Protein AF-A0A7X5DVC9-F1 (afdb_monomer)

Secondary structure (DSSP, 8-state):
--EEE-TTT--EEETT-SB-TTT--BSS---PEEPTTT--EE-TT-SB-TTT--B----------------------HHHHHHHHHHHHHHHHHHHHHHHHHHHHHHHHHHHHHHHHHHHHHHHHHHHHHHHHHHHHHHHHHHHHHHHHHHHHHHHHTT---TTTHHHH-TTSS--SSHHHHHHHHHT-HHHH-

Solvent-accessible surface area (backbone atoms only — not comparable to full-atom values): 11720 Å² total; per-residue (Å²): 136,63,73,37,65,40,92,86,78,66,49,82,38,58,72,81,49,48,48,42,90,86,77,64,49,70,72,50,78,80,86,71,48,56,41,93,88,78,61,49,82,46,68,92,88,58,60,48,40,93,88,80,66,50,72,45,85,76,82,71,89,69,95,69,82,85,80,84,73,82,71,77,70,80,74,75,50,78,66,57,61,52,53,54,52,52,53,54,51,52,53,53,52,51,52,51,54,51,52,50,52,53,52,52,49,51,51,53,52,52,52,49,54,51,53,51,53,48,50,52,55,53,50,50,53,52,52,53,51,51,52,53,49,52,52,52,51,52,50,52,50,50,52,53,50,52,53,48,52,53,47,35,43,49,27,29,71,68,71,52,89,42,92,87,39,33,73,33,23,23,74,82,80,50,72,47,95,46,42,67,58,20,50,50,45,43,65,67,31,67,89,67,69,105

pLDDT: mean 81.75, std 18.76, range [34.78, 98.62]

Mean predicted aligned error: 19.23 Å

Structure (mmCIF, N/CA/C/O backbone):
data_AF-A0A7X5DVC9-F1
#
_entry.id   AF-A0A7X5DVC9-F1
#
loop_
_atom_site.group_PDB
_atom_site.id
_atom_site.type_symbol
_atom_site.label_atom_id
_atom_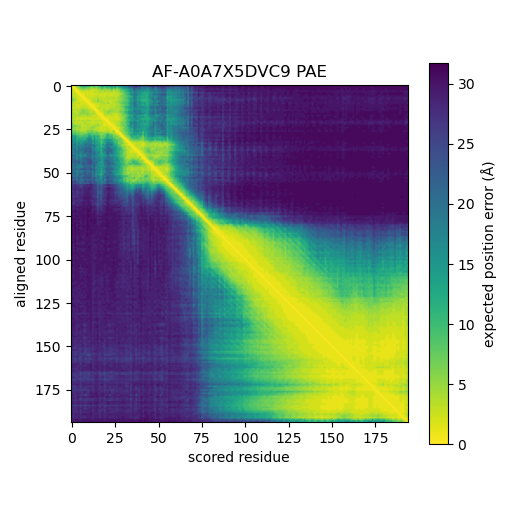site.label_alt_id
_atom_site.label_comp_id
_atom_site.label_asym_id
_atom_site.label_entity_id
_atom_site.label_seq_id
_atom_site.pdbx_PDB_ins_code
_atom_site.Cartn_x
_atom_site.Cartn_y
_atom_site.Cartn_z
_atom_site.occupancy
_atom_site.B_iso_or_equiv
_atom_site.auth_seq_id
_atom_site.auth_comp_id
_atom_site.auth_asym_id
_atom_site.auth_atom_id
_atom_site.pdbx_PDB_model_num
ATOM 1 N N . MET A 1 1 ? -73.934 20.885 53.266 1.00 55.81 1 MET A N 1
ATOM 2 C CA . MET A 1 1 ? -74.358 20.107 52.083 1.00 55.81 1 MET A CA 1
ATOM 3 C C . MET A 1 1 ? -73.527 20.635 50.933 1.00 55.81 1 MET A C 1
ATOM 5 O O . MET A 1 1 ? -73.633 21.825 50.660 1.00 55.81 1 MET A O 1
ATOM 9 N N . ALA A 1 2 ? -72.599 19.844 50.398 1.00 67.88 2 ALA A N 1
ATOM 10 C CA . ALA A 1 2 ? -71.736 20.314 49.321 1.00 67.88 2 ALA A CA 1
ATOM 11 C C . ALA A 1 2 ? -72.480 20.148 47.991 1.00 67.88 2 ALA A C 1
ATOM 13 O O . ALA A 1 2 ? -73.064 19.096 47.732 1.00 67.88 2 ALA A O 1
ATOM 14 N N . MET A 1 3 ? -72.503 21.196 47.170 1.00 78.50 3 MET A N 1
ATOM 15 C CA . MET A 1 3 ? -72.965 21.078 45.790 1.00 78.50 3 MET A CA 1
ATOM 16 C C . MET A 1 3 ? -71.765 20.769 44.902 1.00 78.50 3 MET A C 1
ATOM 18 O O . MET A 1 3 ? -70.699 21.364 45.060 1.00 78.50 3 MET A O 1
ATOM 22 N N . THR A 1 4 ? -71.932 19.810 44.003 1.00 79.88 4 THR A N 1
ATOM 23 C CA . THR A 1 4 ? -70.944 19.426 42.997 1.00 79.88 4 THR A CA 1
ATOM 24 C C . THR A 1 4 ? -71.515 19.704 41.615 1.00 79.88 4 THR A C 1
ATOM 26 O O . THR A 1 4 ? -72.727 19.721 41.412 1.00 79.88 4 THR A O 1
ATOM 29 N N . THR A 1 5 ? -70.650 19.976 40.647 1.00 81.94 5 THR A N 1
ATOM 30 C CA . THR A 1 5 ? -71.084 20.246 39.275 1.00 81.94 5 THR A CA 1
ATOM 31 C C . THR A 1 5 ? -71.282 18.932 38.533 1.00 81.94 5 THR A C 1
ATOM 33 O O . THR A 1 5 ? -70.406 18.066 38.557 1.00 81.94 5 THR A O 1
ATOM 36 N N . CYS A 1 6 ? -72.418 18.772 37.852 1.00 81.75 6 CYS A N 1
ATOM 37 C CA . CYS A 1 6 ? -72.651 17.612 37.005 1.00 81.75 6 CYS A CA 1
ATOM 38 C C . CYS A 1 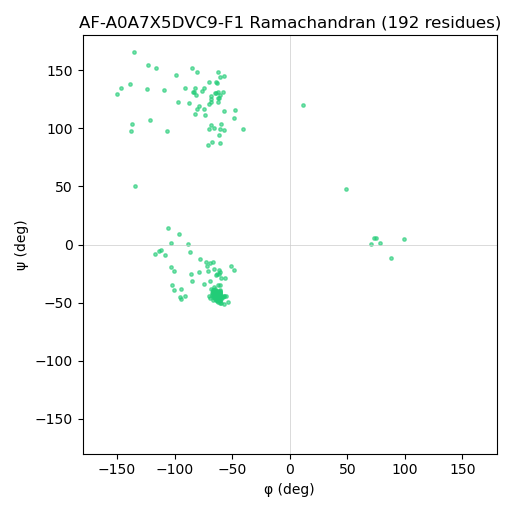6 ? -71.618 17.598 35.862 1.00 81.75 6 CYS A C 1
ATOM 40 O O . CYS A 1 6 ? -71.593 18.541 35.069 1.00 81.75 6 CYS A O 1
ATOM 42 N N . PRO A 1 7 ? -70.812 16.533 35.711 1.00 80.19 7 PRO A N 1
ATOM 43 C CA . PRO A 1 7 ? -69.774 16.467 34.683 1.00 80.19 7 PRO A CA 1
ATOM 44 C C . PRO A 1 7 ? -70.328 16.424 33.251 1.00 80.19 7 PRO A C 1
ATOM 46 O O . PRO A 1 7 ? -69.570 16.641 32.315 1.00 80.19 7 PRO A O 1
ATOM 49 N N . ASN A 1 8 ? -71.626 16.147 33.068 1.00 82.38 8 ASN A N 1
ATOM 50 C CA . ASN A 1 8 ? -72.232 16.056 31.740 1.00 82.38 8 ASN A CA 1
ATOM 51 C C . ASN A 1 8 ? -72.890 17.368 31.281 1.00 82.38 8 ASN A C 1
ATOM 53 O O . ASN A 1 8 ? -72.677 17.798 30.155 1.00 82.38 8 ASN A O 1
ATOM 57 N N . CYS A 1 9 ? -73.688 18.020 32.135 1.00 83.38 9 CYS A N 1
ATOM 58 C CA . CYS A 1 9 ? -74.419 19.235 31.748 1.00 83.38 9 CYS A CA 1
ATOM 59 C C . CYS A 1 9 ? -73.886 20.530 32.370 1.00 83.38 9 CYS A C 1
ATOM 61 O O . CYS A 1 9 ? -74.338 21.599 31.985 1.00 83.38 9 CYS A O 1
ATOM 63 N N . GLY A 1 10 ? -72.950 20.456 33.321 1.00 81.00 10 GLY A N 1
ATOM 64 C CA . GLY A 1 10 ? -72.356 21.639 33.951 1.00 81.00 10 GLY A CA 1
ATOM 65 C C . GLY A 1 10 ? -73.218 22.312 35.026 1.00 81.00 10 GLY A C 1
ATOM 66 O O . GLY A 1 10 ? -72.781 23.301 35.607 1.00 81.00 10 GLY A O 1
ATOM 67 N N . GLU A 1 11 ? -74.404 21.779 35.331 1.00 81.75 11 GLU A N 1
ATOM 68 C CA . GLU A 1 11 ? -75.311 22.342 36.342 1.00 81.75 11 GLU A CA 1
ATOM 69 C C . GLU A 1 11 ? -74.960 21.862 37.763 1.00 81.75 11 GLU A C 1
ATOM 71 O O . GLU A 1 11 ? -74.438 20.757 37.945 1.00 81.75 11 GLU A O 1
ATOM 76 N N . GLN A 1 12 ? -75.268 22.666 38.785 1.00 84.06 12 GLN A N 1
ATOM 77 C CA . GLN A 1 12 ? -75.005 22.305 40.184 1.00 84.06 12 GLN A CA 1
ATOM 78 C C . GLN A 1 12 ? -76.017 21.279 40.708 1.00 84.06 12 GLN A C 1
ATOM 80 O O . GLN A 1 12 ? -77.227 21.436 40.567 1.00 84.06 12 GLN A O 1
ATOM 85 N N . ILE A 1 13 ? -75.512 20.232 41.352 1.00 83.12 13 ILE A N 1
ATOM 86 C CA . ILE A 1 13 ? -76.283 19.132 41.934 1.00 83.12 13 ILE A CA 1
ATOM 87 C C . ILE A 1 13 ? -75.762 18.801 43.338 1.00 83.12 13 ILE A C 1
ATOM 89 O O . ILE A 1 13 ? -74.678 19.224 43.731 1.00 83.12 13 ILE A O 1
ATOM 93 N N . SER A 1 14 ? -76.522 18.032 44.119 1.00 79.12 14 SER A N 1
ATOM 94 C CA . SER A 1 14 ? -76.025 17.526 45.405 1.00 79.12 14 SER A CA 1
ATOM 95 C C . SER A 1 14 ? -74.948 16.462 45.193 1.00 79.12 14 SER A C 1
ATOM 97 O O . SER A 1 14 ? -75.106 15.560 44.372 1.00 79.12 14 SER A O 1
ATOM 99 N N . ASP A 1 15 ? -73.912 16.519 46.027 1.00 75.25 15 ASP A N 1
ATOM 100 C CA . ASP A 1 15 ? -72.862 15.509 46.189 1.00 75.25 15 ASP A CA 1
ATOM 101 C C . ASP A 1 15 ? -73.357 14.066 46.424 1.00 75.25 15 ASP A C 1
ATOM 103 O O . ASP A 1 15 ? -72.605 13.121 46.199 1.00 75.25 15 ASP A O 1
ATOM 107 N N . LYS A 1 16 ? -74.615 13.870 46.841 1.00 74.25 16 LYS A N 1
ATOM 108 C CA . LYS A 1 16 ? -75.230 12.545 47.053 1.00 74.25 16 LYS A CA 1
ATOM 109 C C . LYS A 1 16 ? -76.185 12.104 45.938 1.00 74.25 16 LYS A C 1
ATOM 111 O O . LYS A 1 16 ? -76.805 11.045 46.049 1.00 74.25 16 LYS A O 1
ATOM 116 N N . ALA A 1 17 ? -76.362 12.900 44.883 1.00 71.12 17 ALA A N 1
ATOM 117 C CA . ALA A 1 17 ? -77.316 12.590 43.825 1.00 71.12 17 ALA A CA 1
ATOM 118 C C . ALA A 1 17 ? -76.801 11.451 42.924 1.00 71.12 17 ALA A C 1
ATOM 120 O O . ALA A 1 17 ? -75.874 11.635 42.139 1.00 71.12 17 ALA A O 1
ATOM 121 N N . LYS A 1 18 ? -77.450 10.278 42.984 1.00 77.56 18 LYS A N 1
ATOM 122 C CA . LYS A 1 18 ? -77.146 9.127 42.106 1.00 77.56 18 LYS A CA 1
ATOM 123 C C . LYS A 1 18 ? -77.422 9.419 40.622 1.00 77.56 18 LYS A C 1
ATOM 125 O O . LYS A 1 18 ? -76.787 8.838 39.746 1.00 77.56 18 LYS A O 1
ATOM 130 N N . LYS A 1 19 ? -78.344 10.344 40.336 1.00 80.75 19 LYS A N 1
ATOM 131 C CA . LYS A 1 19 ? -78.730 10.786 38.991 1.00 80.75 19 LYS A CA 1
ATOM 132 C C . LYS A 1 19 ? -78.911 12.303 38.969 1.00 80.75 19 LYS A C 1
ATOM 134 O O . LYS A 1 19 ? -79.493 12.870 39.892 1.00 80.75 19 LYS A O 1
ATOM 139 N N . CYS A 1 20 ? -78.429 12.960 37.919 1.00 81.88 20 CYS A N 1
ATOM 140 C CA . CYS A 1 20 ? -78.607 14.393 37.723 1.00 81.88 20 CYS A CA 1
ATOM 141 C C . CYS A 1 20 ? -80.080 14.718 37.439 1.00 81.88 20 CYS A C 1
ATOM 143 O O . CYS A 1 20 ? -80.673 14.159 36.516 1.00 81.88 20 CYS A O 1
ATOM 145 N N . VAL A 1 21 ? -80.651 15.663 38.186 1.00 80.69 21 VAL A N 1
ATOM 146 C CA . VAL A 1 21 ? -82.041 16.114 38.003 1.00 80.69 21 VAL A CA 1
ATOM 147 C C . VAL A 1 21 ? -82.251 16.938 36.727 1.00 80.69 21 VAL A C 1
ATOM 149 O O . VAL A 1 21 ? -83.366 16.984 36.222 1.00 80.69 21 VAL A O 1
ATOM 152 N N . HIS A 1 22 ? -81.192 17.552 36.186 1.00 80.56 22 HIS A N 1
ATOM 153 C CA . HIS A 1 22 ? -81.281 18.442 35.022 1.00 80.56 22 HIS A CA 1
ATOM 154 C C . HIS A 1 22 ? -81.098 17.716 33.685 1.00 80.56 22 HIS A C 1
ATOM 156 O O . HIS A 1 22 ? -81.857 17.959 32.754 1.00 80.56 22 HIS A O 1
ATOM 162 N N . CYS A 1 23 ? -80.119 16.810 33.577 1.00 81.38 23 CYS A N 1
ATOM 163 C CA . CYS A 1 23 ? -79.839 16.092 32.323 1.00 81.38 23 CYS A CA 1
ATOM 164 C C . CYS A 1 23 ? -80.122 14.586 32.376 1.00 81.38 23 CYS A C 1
ATOM 166 O O . CYS A 1 23 ? -79.987 13.899 31.368 1.00 81.38 23 CYS A O 1
ATOM 168 N N . GLY A 1 24 ? -80.476 14.045 33.545 1.00 74.06 24 GLY A N 1
ATOM 169 C CA . GLY A 1 24 ? -80.761 12.621 33.707 1.00 74.06 24 GLY A CA 1
ATOM 170 C C . GLY A 1 24 ? -79.535 11.702 33.683 1.00 74.06 24 GLY A C 1
ATOM 171 O O . GLY A 1 24 ? -79.713 10.487 33.726 1.00 74.06 24 GLY A O 1
ATOM 172 N N . ALA A 1 25 ? -78.308 12.231 33.642 1.00 76.25 25 ALA A N 1
ATOM 173 C CA . ALA A 1 25 ? -77.094 11.414 33.682 1.00 76.25 25 ALA A CA 1
ATOM 174 C C . ALA A 1 25 ? -76.957 10.680 35.029 1.00 76.25 25 ALA A C 1
ATOM 176 O O . ALA A 1 25 ? -77.090 11.300 36.085 1.00 76.25 25 ALA A O 1
ATOM 177 N N . ILE A 1 26 ? -76.698 9.371 34.994 1.00 75.06 26 ILE A N 1
ATOM 178 C CA . ILE A 1 26 ? -76.424 8.548 36.181 1.00 75.06 26 ILE A CA 1
ATOM 179 C C . ILE A 1 26 ? -74.971 8.802 36.588 1.00 75.06 26 ILE A C 1
ATOM 181 O O . ILE A 1 26 ? -74.058 8.598 35.794 1.00 75.06 26 ILE A O 1
ATOM 185 N N . LEU A 1 27 ? -74.769 9.309 37.801 1.00 71.62 27 LEU A N 1
ATOM 186 C CA . LEU A 1 27 ? -73.468 9.769 38.300 1.00 71.62 27 LEU A CA 1
ATOM 187 C C . LEU A 1 27 ? -72.797 8.743 39.205 1.00 71.62 27 LEU A C 1
ATOM 189 O O . LEU A 1 27 ? -71.578 8.751 39.344 1.00 71.62 27 LEU A O 1
ATOM 193 N N . VAL A 1 28 ? -73.597 7.852 39.788 1.00 65.38 28 VAL A N 1
ATOM 194 C CA . VAL A 1 28 ? -73.129 6.693 40.539 1.00 65.38 28 VAL A CA 1
ATOM 195 C C . VAL A 1 28 ? -73.708 5.460 39.846 1.00 65.38 28 VAL A C 1
ATOM 197 O O . VAL A 1 28 ? -74.922 5.261 39.918 1.00 65.38 28 VAL A O 1
ATOM 200 N N . PRO A 1 29 ? -72.889 4.676 39.123 1.00 58.94 29 PRO A N 1
ATOM 201 C CA . PRO A 1 29 ? -73.316 3.397 38.567 1.00 58.94 29 PRO A CA 1
ATOM 202 C C . PRO A 1 29 ? -73.805 2.495 39.702 1.00 58.94 29 PRO A C 1
ATOM 204 O O . PRO A 1 29 ? -73.122 2.372 40.718 1.00 58.94 29 PRO A O 1
ATOM 207 N N . GLU A 1 30 ? -74.982 1.889 39.555 1.00 57.59 30 GLU A N 1
ATOM 208 C CA . GLU A 1 30 ? -75.452 0.883 40.510 1.00 57.59 30 GLU A CA 1
ATOM 209 C C . GLU A 1 30 ? -74.487 -0.310 40.491 1.00 57.59 30 GLU A C 1
ATOM 211 O O . GLU A 1 30 ? -74.086 -0.780 39.421 1.00 57.59 30 GLU A O 1
ATOM 216 N N . GLU A 1 31 ? -74.053 -0.744 41.677 1.00 55.81 31 GLU A N 1
ATOM 217 C CA . GLU A 1 31 ? -73.125 -1.860 41.854 1.00 55.81 31 GLU A CA 1
ATOM 218 C C . GLU A 1 31 ? -73.814 -3.161 41.432 1.00 55.81 31 GLU A C 1
ATOM 220 O O . GLU A 1 31 ? -74.445 -3.854 42.229 1.00 55.81 31 GLU A O 1
ATOM 225 N N . LYS A 1 32 ? -73.712 -3.494 40.144 1.00 59.12 32 LYS A N 1
ATOM 226 C CA . LYS A 1 32 ? -74.189 -4.773 39.621 1.00 59.12 32 LYS A CA 1
ATOM 227 C C . LYS A 1 32 ? -73.410 -5.901 40.291 1.00 59.12 32 LYS A C 1
ATOM 229 O O . LYS A 1 32 ? -72.180 -5.911 40.274 1.00 59.12 32 LYS A O 1
ATOM 234 N N . LY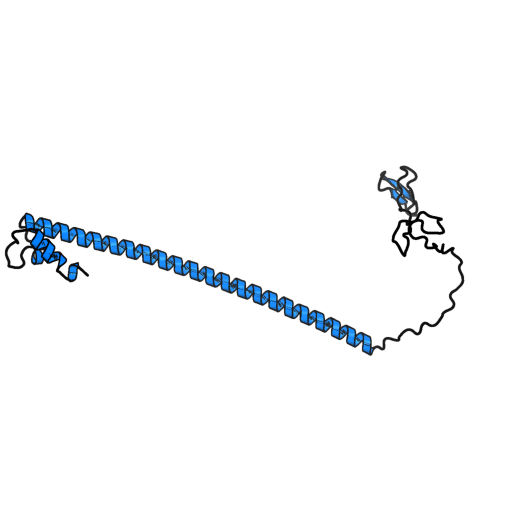S A 1 33 ? -74.129 -6.849 40.888 1.00 61.69 33 LYS A N 1
ATOM 235 C CA . LYS A 1 33 ? -73.534 -8.017 41.543 1.00 61.69 33 LYS A CA 1
ATOM 236 C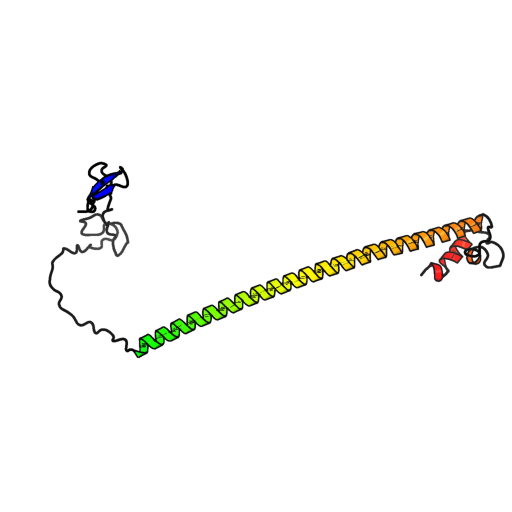 C . LYS A 1 33 ? -73.213 -9.076 40.490 1.00 61.69 33 LYS A C 1
ATOM 238 O O . LYS A 1 33 ? -74.036 -9.383 39.633 1.00 61.69 33 LYS A O 1
ATOM 243 N N . ASN A 1 34 ? -72.030 -9.671 40.566 1.00 69.50 34 ASN A N 1
ATOM 244 C CA . ASN A 1 34 ? -71.655 -10.818 39.741 1.00 69.50 34 ASN A CA 1
ATOM 245 C C . ASN A 1 34 ? -71.829 -12.104 40.548 1.00 69.50 34 ASN A C 1
ATOM 247 O O . ASN A 1 34 ? -71.590 -12.128 41.756 1.00 69.50 34 ASN A O 1
ATOM 251 N N . CYS A 1 35 ? -72.226 -13.188 39.883 1.00 68.94 35 CYS A N 1
ATOM 252 C CA . CYS A 1 35 ? -72.302 -14.496 40.519 1.00 68.94 35 CYS A CA 1
ATOM 253 C C . CYS A 1 35 ? -70.902 -14.912 41.009 1.00 68.94 35 CYS A C 1
ATOM 255 O O . CYS A 1 35 ? -69.978 -14.943 40.192 1.00 68.94 35 CYS A O 1
ATOM 257 N N . PRO A 1 36 ? -70.727 -15.268 42.296 1.00 65.62 36 PRO A N 1
ATOM 258 C CA . PRO A 1 36 ? -69.415 -15.613 42.847 1.00 65.62 36 PRO A CA 1
ATOM 259 C C . PRO A 1 36 ? -68.825 -16.895 42.247 1.00 65.62 36 PRO A C 1
ATOM 261 O O . PRO A 1 36 ? -67.614 -17.080 42.295 1.00 65.62 36 PRO A O 1
ATOM 264 N N . ASP A 1 37 ? -69.664 -17.760 41.672 1.00 61.75 37 ASP A N 1
ATOM 265 C CA . ASP A 1 37 ? -69.233 -19.056 41.142 1.00 61.75 37 ASP A CA 1
ATOM 266 C C . ASP A 1 37 ? -68.933 -19.000 39.633 1.00 61.75 37 ASP A C 1
ATOM 268 O O . ASP A 1 37 ? -67.889 -19.455 39.174 1.00 61.75 37 ASP A O 1
ATOM 272 N N . CYS A 1 38 ? -69.808 -18.366 38.839 1.00 67.06 38 CYS A N 1
ATOM 273 C CA . CYS A 1 38 ? -69.673 -18.352 37.374 1.00 67.06 38 CYS A CA 1
ATOM 274 C C . CYS A 1 38 ? -69.338 -16.985 36.757 1.00 67.06 38 CYS A C 1
ATOM 276 O O . CYS A 1 38 ? -69.170 -16.888 35.538 1.00 67.06 38 CYS A O 1
ATOM 278 N N . GLY A 1 39 ? -69.288 -15.918 37.560 1.00 67.31 39 GLY A N 1
ATOM 279 C CA . GLY A 1 39 ? -68.961 -14.559 37.120 1.00 67.31 39 GLY A CA 1
ATOM 280 C C . GLY A 1 39 ? -70.024 -13.865 36.259 1.00 67.31 39 GLY A C 1
ATOM 281 O O . GLY A 1 39 ? -69.809 -12.724 35.850 1.00 67.31 39 GLY A O 1
ATOM 282 N N . ALA A 1 40 ? -71.161 -14.514 35.979 1.00 71.31 40 ALA A N 1
ATOM 283 C CA . ALA A 1 40 ? -72.252 -13.916 35.211 1.00 71.31 40 ALA A CA 1
ATOM 284 C C . ALA A 1 40 ? -72.849 -12.706 35.945 1.00 71.31 40 ALA A C 1
ATOM 286 O O . ALA A 1 40 ? -73.017 -12.747 37.165 1.00 71.31 40 ALA A O 1
ATOM 287 N N . GLU A 1 41 ? -73.163 -11.644 35.202 1.00 71.00 41 GLU A N 1
ATOM 288 C CA . GLU A 1 41 ? -73.839 -10.460 35.738 1.00 71.00 41 GLU A CA 1
ATOM 289 C C . GLU A 1 41 ? -75.247 -10.837 36.216 1.00 71.00 41 GLU A C 1
ATOM 291 O O . GLU A 1 41 ? -75.993 -11.510 35.500 1.00 71.00 41 GLU A O 1
ATOM 296 N N . LEU A 1 42 ? -75.589 -10.444 37.443 1.00 68.44 42 LEU A N 1
ATOM 297 C CA . LEU A 1 42 ? -76.885 -10.701 38.061 1.00 68.44 42 LEU A CA 1
ATOM 298 C C . LEU A 1 42 ? -77.663 -9.389 38.161 1.00 68.44 42 LEU A C 1
ATOM 300 O O . LEU A 1 42 ? -77.126 -8.373 38.606 1.00 68.44 42 LEU A O 1
ATOM 304 N N . GLU A 1 43 ? -78.932 -9.421 37.767 1.00 62.19 43 GLU A N 1
ATOM 305 C CA . GLU A 1 43 ? -79.862 -8.316 38.005 1.00 62.19 43 GLU A CA 1
ATOM 306 C C . GLU A 1 43 ? -80.405 -8.375 39.443 1.00 62.19 43 GLU A C 1
ATOM 308 O O . GLU A 1 43 ? -80.511 -9.451 40.042 1.00 62.19 43 GLU A O 1
ATOM 313 N N . GLU A 1 44 ? -80.705 -7.212 40.026 1.00 55.34 44 GLU A N 1
ATOM 314 C CA . GLU A 1 44 ? -81.160 -7.106 41.415 1.00 55.34 44 GLU A CA 1
ATOM 315 C C . GLU A 1 44 ? -82.475 -7.875 41.636 1.00 55.34 44 GLU A C 1
ATOM 317 O O . GLU A 1 44 ? -83.450 -7.690 40.912 1.00 55.34 44 GLU A O 1
ATOM 322 N N . GLY A 1 45 ? -82.505 -8.736 42.661 1.00 60.12 45 GLY A N 1
ATOM 323 C CA . GLY A 1 45 ? -83.711 -9.457 43.091 1.00 60.12 45 GLY A CA 1
ATOM 324 C C . GLY A 1 45 ? -83.846 -10.908 42.614 1.00 60.12 45 GLY A C 1
ATOM 325 O O . GLY A 1 45 ? -84.861 -11.533 42.906 1.00 60.12 45 GLY A O 1
ATOM 326 N N . MET A 1 46 ? -82.851 -11.476 41.924 1.00 56.41 46 MET A N 1
ATOM 327 C CA . MET A 1 46 ? -82.892 -12.885 41.505 1.00 56.41 46 MET A CA 1
ATOM 328 C C . MET A 1 46 ? -82.338 -13.827 42.586 1.00 56.41 46 MET A C 1
ATOM 330 O O . MET A 1 46 ? -81.183 -13.710 42.985 1.00 56.41 46 MET A O 1
ATOM 334 N N . GLU A 1 47 ? -83.154 -14.784 43.041 1.00 61.41 47 GLU A N 1
ATOM 335 C CA . GLU A 1 47 ? -82.795 -15.762 44.089 1.00 61.41 47 GLU A CA 1
ATOM 336 C C . GLU A 1 47 ? -81.913 -16.910 43.577 1.00 61.41 47 GLU A C 1
ATOM 338 O O . GLU A 1 47 ? -81.369 -17.686 44.359 1.00 61.41 47 GLU A O 1
ATOM 343 N N . THR A 1 48 ? -81.766 -17.061 42.260 1.00 65.06 48 THR A N 1
ATOM 344 C CA . THR A 1 48 ? -80.993 -18.153 41.654 1.00 65.06 48 THR A CA 1
ATOM 345 C C . THR A 1 48 ? -80.319 -17.673 40.377 1.00 65.06 48 THR A C 1
ATOM 347 O O . THR A 1 48 ? -80.939 -17.013 39.543 1.00 65.06 48 THR A O 1
ATOM 350 N N . CYS A 1 49 ? -79.037 -17.995 40.199 1.00 73.06 49 CYS A N 1
ATOM 351 C CA . CYS A 1 49 ? -78.299 -17.595 39.009 1.00 73.06 49 CYS A CA 1
ATOM 352 C C . CYS A 1 49 ? -78.839 -18.338 37.771 1.00 73.06 49 CYS A C 1
ATOM 354 O O . CYS A 1 49 ? -78.765 -19.568 37.728 1.00 73.06 49 CYS A O 1
ATOM 356 N N . PRO A 1 50 ? -79.288 -17.635 36.716 1.00 66.94 50 PRO A N 1
ATOM 357 C CA . PRO A 1 50 ? -79.886 -18.266 35.536 1.00 66.94 50 PRO A CA 1
ATOM 358 C C . PRO A 1 50 ? -78.884 -19.065 34.689 1.00 66.94 50 PRO A C 1
ATOM 360 O O . PRO A 1 50 ? -79.290 -19.865 33.852 1.00 66.94 50 PRO A O 1
ATOM 363 N N . LYS A 1 51 ? -77.573 -18.852 34.882 1.00 68.62 51 LYS A N 1
ATOM 364 C CA . LYS A 1 51 ? -76.522 -19.504 34.087 1.00 68.62 51 LYS A CA 1
ATOM 365 C C . LYS A 1 51 ? -75.976 -20.782 34.727 1.00 68.62 51 LYS A C 1
ATOM 367 O O . LYS A 1 51 ? -75.670 -21.722 34.003 1.00 68.62 51 LYS A O 1
ATOM 372 N N . CYS A 1 52 ? -75.824 -20.815 36.051 1.00 68.94 52 CYS A N 1
ATOM 373 C CA . CYS A 1 52 ? -75.260 -21.970 36.763 1.00 68.94 52 CYS A CA 1
ATOM 374 C C . CYS A 1 52 ? -76.232 -22.644 37.742 1.00 68.94 52 CYS A C 1
ATOM 376 O O . CYS A 1 52 ? -75.914 -23.711 38.254 1.00 68.94 52 CYS A O 1
ATOM 378 N N . GLY A 1 53 ? -77.405 -22.056 37.998 1.00 60.69 53 GLY A N 1
ATOM 379 C CA . GLY A 1 53 ? -78.416 -22.615 38.898 1.00 60.69 53 GLY A CA 1
ATOM 380 C C . GLY A 1 53 ? -78.095 -22.487 40.391 1.00 60.69 53 GLY A C 1
ATOM 381 O O . GLY A 1 53 ? -78.845 -23.020 41.203 1.00 60.69 53 GLY A O 1
ATOM 382 N N . CYS A 1 54 ? -77.018 -21.792 40.776 1.00 58.06 54 CYS A N 1
ATOM 383 C CA . CYS A 1 54 ? -76.674 -21.602 42.188 1.00 58.06 54 CYS A CA 1
ATOM 384 C C . CYS A 1 54 ? -77.607 -20.576 42.864 1.00 58.06 54 CYS A C 1
ATOM 386 O O . CYS A 1 54 ? -77.831 -19.506 42.284 1.00 58.06 54 CYS A O 1
ATOM 388 N N . PRO A 1 55 ? -78.128 -20.861 44.074 1.00 63.22 55 PRO A N 1
ATOM 389 C CA . PRO A 1 55 ? -78.916 -19.910 44.852 1.00 63.22 55 PRO A CA 1
ATOM 390 C C . PRO A 1 55 ? -78.062 -18.704 45.255 1.00 63.22 55 PRO A C 1
ATOM 392 O O . PRO A 1 55 ? -76.874 -18.833 45.555 1.00 63.22 55 PRO A O 1
ATOM 395 N N . ILE A 1 56 ? -78.657 -17.517 45.192 1.00 66.12 56 ILE A N 1
ATOM 396 C CA . ILE A 1 56 ? -78.004 -16.251 45.513 1.00 66.12 56 ILE A CA 1
ATOM 397 C C . ILE A 1 56 ? -78.574 -15.800 46.852 1.00 66.12 56 ILE A C 1
ATOM 399 O O . ILE A 1 56 ? -79.660 -15.225 46.911 1.00 66.12 56 ILE A O 1
ATOM 403 N N . GLU A 1 57 ? -77.851 -16.083 47.935 1.00 57.19 57 GLU A N 1
ATOM 404 C CA . GLU A 1 57 ? -78.211 -15.612 49.271 1.00 57.19 57 GLU A CA 1
ATOM 405 C C . GLU A 1 57 ? -78.253 -14.073 49.298 1.00 57.19 57 GLU A C 1
ATOM 407 O O . GLU A 1 57 ? -77.230 -13.382 49.343 1.00 57.19 57 GLU A O 1
ATOM 412 N N . ASN A 1 58 ? -79.467 -13.521 49.282 1.00 48.94 58 ASN A N 1
ATOM 413 C CA . ASN A 1 58 ? -79.711 -12.117 49.571 1.00 48.94 58 ASN A CA 1
ATOM 414 C C . ASN A 1 58 ? -79.423 -11.879 51.056 1.00 48.94 58 ASN A C 1
ATOM 416 O O . ASN A 1 58 ? -80.223 -12.226 51.924 1.00 48.94 58 ASN A O 1
ATOM 420 N N . ILE A 1 59 ? -78.265 -11.291 51.356 1.00 44.38 59 ILE A N 1
ATOM 421 C CA . ILE A 1 59 ? -77.914 -10.852 52.708 1.00 44.38 59 ILE A CA 1
ATOM 422 C C . ILE A 1 59 ? -78.787 -9.632 53.029 1.00 44.38 59 ILE A C 1
ATOM 424 O O . ILE A 1 59 ? -78.406 -8.492 52.774 1.00 44.38 59 ILE A O 1
ATOM 428 N N . ILE A 1 60 ? -79.998 -9.886 53.523 1.00 38.38 60 ILE A N 1
ATOM 429 C CA . ILE A 1 60 ? -80.850 -8.864 54.123 1.00 38.38 60 ILE A CA 1
ATOM 430 C C . ILE A 1 60 ? -80.178 -8.434 55.425 1.00 38.38 60 ILE A C 1
ATOM 432 O O . ILE A 1 60 ? -79.872 -9.259 56.288 1.00 38.38 60 ILE A O 1
ATOM 436 N N . GLU A 1 61 ? -79.944 -7.129 55.542 1.00 48.25 61 GLU A N 1
ATOM 437 C CA . GLU A 1 61 ? -79.527 -6.460 56.766 1.00 48.25 61 GLU A CA 1
ATOM 438 C C . GLU A 1 61 ? -80.403 -6.917 57.935 1.00 48.25 61 GLU A C 1
ATOM 440 O O . GLU A 1 61 ? -81.607 -6.673 58.001 1.00 48.25 61 GLU A O 1
ATOM 445 N N . THR A 1 62 ? -79.797 -7.588 58.905 1.00 34.78 62 THR A N 1
ATOM 446 C CA . THR A 1 62 ? -80.332 -7.593 60.259 1.00 34.78 62 THR A CA 1
ATOM 447 C C . THR A 1 62 ? -79.158 -7.425 61.198 1.00 34.78 62 THR A C 1
ATOM 449 O O . THR A 1 62 ? -78.367 -8.342 61.417 1.00 34.78 62 THR A O 1
ATOM 452 N N . GLU A 1 63 ? -79.036 -6.212 61.729 1.00 49.03 63 GLU A N 1
ATOM 453 C CA . GLU A 1 63 ? -78.197 -5.902 62.875 1.00 49.03 63 GLU A CA 1
ATOM 454 C C . GLU A 1 63 ? -78.455 -6.918 63.995 1.00 49.03 63 GLU A C 1
ATOM 456 O O . GLU A 1 63 ? -79.498 -6.904 64.649 1.00 49.03 63 GLU A O 1
ATOM 461 N N . LYS A 1 64 ? -77.485 -7.797 64.249 1.00 37.69 64 LYS A N 1
ATOM 462 C CA . LYS A 1 64 ? -77.330 -8.477 65.536 1.00 37.69 64 LYS A CA 1
ATOM 463 C C . LYS A 1 64 ? -75.851 -8.497 65.902 1.00 37.69 64 LYS A C 1
ATOM 465 O O . LYS A 1 64 ? -75.074 -9.298 65.403 1.00 37.69 64 LYS A O 1
ATOM 470 N N . ILE A 1 65 ? -75.511 -7.518 66.737 1.00 35.12 65 ILE A N 1
ATOM 471 C CA . ILE A 1 65 ? -74.479 -7.473 67.784 1.00 35.12 65 ILE A CA 1
ATOM 472 C C . ILE A 1 65 ? -73.477 -8.654 67.755 1.00 35.12 65 ILE A C 1
ATOM 474 O O . ILE A 1 65 ? -73.879 -9.803 67.956 1.00 35.12 65 ILE A O 1
ATOM 478 N N . PRO A 1 66 ? -72.166 -8.392 67.587 1.00 39.53 66 PRO A N 1
ATOM 479 C CA . PRO A 1 66 ? -71.161 -9.434 67.406 1.00 39.53 66 PRO A CA 1
ATOM 480 C C . PRO A 1 66 ? -70.924 -10.231 68.696 1.00 39.53 66 PRO A C 1
ATOM 482 O O . PRO A 1 66 ? -70.468 -9.687 69.703 1.00 39.53 66 PRO A O 1
ATOM 485 N N . GLN A 1 67 ? -71.147 -11.547 68.645 1.00 38.62 67 GLN A N 1
ATOM 486 C CA . GLN A 1 67 ? -70.475 -12.472 69.555 1.00 38.62 67 GLN A CA 1
ATOM 487 C C . GLN A 1 67 ? -69.022 -12.620 69.102 1.00 38.62 67 GLN A C 1
ATOM 489 O O . GLN A 1 67 ? -68.737 -13.090 68.002 1.00 38.62 67 GLN A O 1
ATOM 494 N N . GLN A 1 68 ? -68.096 -12.195 69.959 1.00 42.66 68 GLN A N 1
ATOM 495 C CA . GLN A 1 68 ? -66.669 -12.409 69.767 1.00 42.66 68 GLN A CA 1
ATOM 496 C C . GLN A 1 68 ? -66.367 -13.896 69.955 1.00 42.66 68 GLN A C 1
ATOM 498 O O . GLN A 1 68 ? -66.261 -14.384 71.077 1.00 42.66 68 GLN A O 1
ATOM 503 N N . VAL A 1 69 ? -66.235 -14.622 68.848 1.00 40.16 69 VAL A N 1
ATOM 504 C CA . VAL A 1 69 ? -65.541 -15.907 68.849 1.00 40.16 69 VAL A CA 1
ATOM 505 C C . VAL A 1 69 ? -64.061 -15.572 68.739 1.00 40.16 69 VAL A C 1
ATOM 507 O O . VAL A 1 69 ? -63.620 -15.025 67.727 1.00 40.16 69 VAL A O 1
ATOM 510 N N . GLU A 1 70 ? -63.303 -15.837 69.803 1.00 42.62 70 GLU A N 1
ATOM 511 C CA . GLU A 1 70 ? -61.845 -15.753 69.794 1.00 42.62 70 GLU A CA 1
ATOM 512 C C . GLU A 1 70 ? -61.294 -16.740 68.757 1.00 42.62 70 GLU A C 1
ATOM 514 O O . GLU A 1 70 ? -60.939 -17.880 69.058 1.00 42.62 70 GLU A O 1
ATOM 519 N N . VAL A 1 71 ? -61.182 -16.297 67.504 1.00 41.69 71 VAL A N 1
ATOM 520 C CA . VAL A 1 71 ? -60.206 -16.879 66.594 1.00 41.69 71 VAL A CA 1
ATOM 521 C C . VAL A 1 71 ? -58.871 -16.495 67.197 1.00 41.69 71 VAL A C 1
ATOM 523 O O . VAL A 1 71 ? -58.457 -15.338 67.119 1.00 41.69 71 VAL A O 1
ATOM 526 N N . THR A 1 72 ? -58.266 -17.454 67.896 1.00 40.94 72 THR A N 1
ATOM 527 C CA . THR A 1 72 ? -56.919 -17.369 68.450 1.00 40.94 72 THR A CA 1
ATOM 528 C C . THR A 1 72 ? -56.009 -16.685 67.439 1.00 40.94 72 THR A C 1
ATOM 530 O O . THR A 1 72 ? -55.552 -17.271 66.459 1.00 40.94 72 THR A O 1
ATOM 533 N N . GLY A 1 73 ? -55.779 -15.389 67.655 1.00 43.47 73 GLY A N 1
ATOM 534 C CA . GLY A 1 73 ? -54.813 -14.646 66.883 1.00 43.47 73 GLY A CA 1
ATOM 535 C C . GLY A 1 73 ? -53.503 -15.379 67.075 1.00 43.47 73 GLY A C 1
ATOM 536 O O . GLY A 1 73 ? -53.002 -15.455 68.201 1.00 43.47 73 GLY A O 1
ATOM 537 N N . VAL A 1 74 ? -52.962 -15.951 65.998 1.00 42.94 74 VAL A N 1
ATOM 538 C CA . VAL A 1 74 ? -51.583 -16.419 65.996 1.00 42.94 74 VAL A CA 1
ATOM 539 C C . VAL A 1 74 ? -50.762 -15.189 66.361 1.00 42.94 74 VAL A C 1
ATOM 541 O O . VAL A 1 74 ? -50.532 -14.301 65.539 1.00 42.94 74 VAL A O 1
ATOM 544 N N . LYS A 1 75 ? -50.391 -15.086 67.642 1.00 47.53 75 LYS A N 1
ATOM 545 C CA . LYS A 1 75 ? -49.489 -14.064 68.153 1.00 47.53 75 LYS A CA 1
ATOM 546 C C . LYS A 1 75 ? -48.181 -14.302 67.423 1.00 47.53 75 LYS A C 1
ATOM 548 O O . LYS A 1 75 ? -47.370 -15.125 67.841 1.00 47.53 75 LYS A O 1
ATOM 553 N N . ILE A 1 76 ? -47.982 -13.592 66.315 1.00 51.22 76 ILE A N 1
ATOM 554 C CA . ILE A 1 76 ? -46.684 -13.511 65.665 1.00 51.22 76 ILE A CA 1
ATOM 555 C C . ILE A 1 76 ? -45.755 -12.897 66.705 1.00 51.22 76 ILE A C 1
ATOM 557 O O . ILE A 1 76 ? -45.779 -11.692 66.968 1.00 51.22 76 ILE A O 1
ATOM 561 N N . THR A 1 77 ? -44.987 -13.756 67.369 1.00 50.97 77 THR A N 1
ATOM 562 C CA . THR A 1 77 ? -44.027 -13.333 68.379 1.00 50.97 77 THR A CA 1
ATOM 563 C C . THR A 1 77 ? -43.055 -12.339 67.733 1.00 50.97 77 THR A C 1
ATOM 565 O O . THR A 1 77 ? -42.717 -12.454 66.553 1.00 50.97 77 THR A O 1
ATOM 568 N N . LYS A 1 78 ? -42.588 -11.332 68.484 1.00 56.56 78 LYS A N 1
ATOM 569 C CA . LYS A 1 78 ? -41.664 -10.282 67.993 1.00 56.56 78 LYS A CA 1
ATOM 570 C C . LYS A 1 78 ? -40.441 -10.828 67.223 1.00 56.56 78 LYS A C 1
ATOM 572 O O . LYS A 1 78 ? -39.854 -10.090 66.434 1.00 56.56 78 LYS A O 1
ATOM 577 N N . LYS A 1 79 ? -40.062 -12.097 67.432 1.00 55.78 79 LYS A N 1
ATOM 578 C CA . LYS A 1 79 ? -38.980 -12.782 66.711 1.00 55.78 79 LYS A CA 1
ATOM 579 C C . LYS A 1 79 ? -39.313 -13.048 65.233 1.00 55.78 79 LYS A C 1
ATOM 581 O O . LYS A 1 79 ? -38.441 -12.835 64.399 1.00 55.78 79 LYS A O 1
ATOM 586 N N . SER A 1 80 ? -40.549 -13.401 64.872 1.00 60.75 80 SER A N 1
ATOM 587 C CA . SER A 1 80 ? -40.905 -13.740 63.482 1.00 60.75 80 SER A CA 1
ATOM 588 C C . SER A 1 80 ? -40.993 -12.511 62.562 1.00 60.75 80 SER A C 1
ATOM 590 O O . SER A 1 80 ? -40.558 -12.583 61.418 1.00 60.75 80 SER A O 1
ATOM 592 N N . LYS A 1 81 ? -41.441 -11.343 63.060 1.00 65.19 81 LYS A N 1
ATOM 593 C CA . LYS A 1 81 ? -41.400 -10.075 62.290 1.00 65.19 81 LYS A CA 1
ATOM 594 C C . LYS A 1 81 ? -39.968 -9.597 62.004 1.00 65.19 81 LYS A C 1
ATOM 596 O O . LYS A 1 81 ? -39.714 -9.081 60.922 1.00 65.19 81 LYS A O 1
ATOM 601 N N . LYS A 1 82 ? -39.026 -9.791 62.942 1.00 71.19 82 LYS A N 1
ATOM 602 C CA . LYS A 1 82 ? -37.604 -9.458 62.726 1.00 71.19 82 LYS A CA 1
ATOM 603 C C . LYS A 1 82 ? -36.959 -10.350 61.663 1.00 71.19 82 LYS A C 1
ATOM 605 O O . LYS A 1 82 ? -36.215 -9.839 60.839 1.00 71.19 82 LYS A O 1
ATOM 610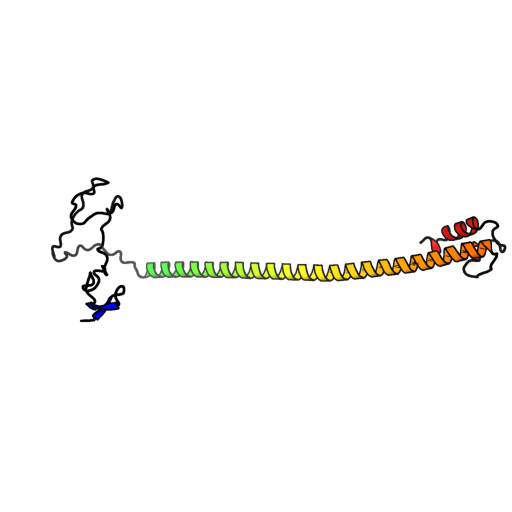 N N . ILE A 1 83 ? -37.265 -11.649 61.650 1.00 76.06 83 ILE A N 1
ATOM 611 C CA . ILE A 1 83 ? -36.712 -12.586 60.657 1.00 76.06 83 ILE A CA 1
ATOM 612 C C . ILE A 1 83 ? -37.223 -12.256 59.245 1.00 76.06 83 ILE A C 1
ATOM 614 O O . ILE A 1 83 ? -36.422 -12.183 58.318 1.00 76.06 83 ILE A O 1
ATOM 618 N N . ILE A 1 84 ? -38.521 -11.969 59.088 1.00 77.81 84 ILE A N 1
ATOM 619 C CA . ILE A 1 84 ? -39.106 -11.567 57.795 1.00 77.81 84 ILE A CA 1
ATOM 620 C C . ILE A 1 84 ? -38.504 -10.240 57.303 1.00 77.81 84 ILE A C 1
ATOM 622 O O . ILE A 1 84 ? -38.167 -10.118 56.128 1.00 77.81 84 ILE A O 1
ATOM 626 N N . ALA A 1 85 ? -38.303 -9.266 58.198 1.00 80.00 85 ALA A N 1
ATOM 627 C CA . ALA A 1 85 ? -37.668 -7.995 57.847 1.00 80.00 85 ALA A CA 1
ATOM 628 C C . ALA A 1 85 ? -36.207 -8.172 57.392 1.00 80.00 85 ALA A C 1
ATOM 630 O O . ALA A 1 85 ? -35.802 -7.578 56.397 1.00 80.00 85 ALA A O 1
ATOM 631 N N . ILE A 1 86 ? -35.426 -9.017 58.074 1.00 84.69 86 ILE A N 1
ATOM 632 C CA . ILE A 1 86 ? -34.035 -9.313 57.695 1.00 84.69 86 ILE A CA 1
ATOM 633 C C . ILE A 1 86 ? -33.977 -10.034 56.342 1.00 84.69 86 ILE A C 1
ATOM 635 O O . ILE A 1 86 ? -33.156 -9.678 55.499 1.00 84.69 86 ILE A O 1
ATOM 639 N N . ALA A 1 87 ? -34.870 -10.999 56.105 1.00 84.62 87 ALA A N 1
ATOM 640 C CA . ALA A 1 87 ? -34.950 -11.711 54.831 1.00 84.62 87 ALA A CA 1
ATOM 641 C C . ALA A 1 87 ? -35.308 -10.770 53.666 1.00 84.62 87 ALA A C 1
ATOM 643 O O . ALA A 1 87 ? -34.665 -10.821 52.620 1.00 84.62 87 ALA A O 1
ATOM 644 N N . ALA A 1 88 ? -36.268 -9.859 53.860 1.00 86.94 88 ALA A N 1
ATOM 645 C CA . ALA A 1 88 ? -36.629 -8.863 52.851 1.00 86.94 88 ALA A CA 1
ATOM 646 C C . ALA A 1 88 ? -35.457 -7.919 52.521 1.00 86.94 88 ALA A C 1
ATOM 648 O O . ALA A 1 88 ? -35.181 -7.663 51.350 1.00 86.94 88 ALA A O 1
ATOM 649 N N . ILE A 1 89 ? -34.720 -7.455 53.537 1.00 90.38 89 ILE A N 1
ATOM 650 C CA . ILE A 1 89 ? -33.527 -6.616 53.343 1.00 90.38 89 ILE A CA 1
ATOM 651 C C . ILE A 1 89 ? -32.443 -7.382 52.571 1.00 90.38 89 ILE A C 1
ATOM 653 O O . ILE A 1 89 ? -31.857 -6.830 51.643 1.00 90.38 89 ILE A O 1
ATOM 657 N N . ALA A 1 90 ? -32.203 -8.655 52.898 1.00 91.25 90 ALA A N 1
ATOM 658 C CA . ALA A 1 90 ? -31.208 -9.474 52.208 1.00 91.25 90 ALA A CA 1
ATOM 659 C C . ALA A 1 90 ? -31.525 -9.653 50.711 1.00 91.25 90 ALA A C 1
ATOM 661 O O . ALA A 1 90 ? -30.625 -9.543 49.878 1.00 91.25 90 ALA A O 1
ATOM 662 N N . VAL A 1 91 ? -32.799 -9.859 50.357 1.00 93.06 91 VAL A N 1
ATOM 663 C CA . VAL A 1 91 ? -33.239 -9.966 48.953 1.00 93.06 91 VAL A CA 1
ATOM 664 C C . VAL A 1 91 ? -33.037 -8.647 48.204 1.00 93.06 91 VAL A C 1
ATOM 666 O O . VAL A 1 91 ? -32.528 -8.651 47.083 1.00 93.06 91 VAL A O 1
ATOM 669 N N . ILE A 1 92 ? -33.370 -7.511 48.825 1.00 93.50 92 ILE A N 1
ATOM 670 C CA . ILE A 1 92 ? -33.166 -6.184 48.223 1.00 93.50 92 ILE A CA 1
ATOM 671 C C . ILE A 1 92 ? -31.673 -5.923 47.983 1.00 93.50 92 ILE A C 1
ATOM 673 O O . ILE A 1 92 ? -31.290 -5.482 46.901 1.00 93.50 92 ILE A O 1
ATOM 677 N N . VAL A 1 93 ? -30.815 -6.244 48.955 1.00 94.38 93 VAL A N 1
ATOM 678 C CA . VAL A 1 93 ? -29.359 -6.089 48.818 1.00 94.38 93 VAL A CA 1
ATOM 679 C C . VAL A 1 93 ? -28.812 -6.970 47.692 1.00 94.38 93 VAL A C 1
ATOM 681 O O . VAL A 1 93 ? -28.035 -6.488 46.869 1.00 94.38 93 VAL A O 1
ATOM 684 N N . ALA A 1 94 ? -29.255 -8.227 47.589 1.00 93.81 94 ALA A N 1
ATOM 685 C CA . ALA A 1 94 ? -28.851 -9.119 46.502 1.00 93.81 94 ALA A CA 1
ATOM 686 C C . ALA A 1 94 ? -29.273 -8.583 45.119 1.00 93.81 94 ALA A C 1
ATOM 688 O O . ALA A 1 94 ? -28.476 -8.617 44.179 1.00 93.81 94 ALA A O 1
ATOM 689 N N . ALA A 1 95 ? -30.482 -8.024 45.002 1.00 94.38 95 ALA A N 1
ATOM 690 C CA . ALA A 1 95 ? -30.961 -7.406 43.766 1.00 94.38 95 ALA A CA 1
ATOM 691 C C . ALA A 1 95 ? -30.129 -6.172 43.366 1.00 94.38 95 ALA A C 1
ATOM 693 O O . ALA A 1 95 ? -29.799 -6.008 42.191 1.00 94.38 95 ALA A O 1
ATOM 694 N N . ILE A 1 96 ? -29.730 -5.339 44.334 1.00 95.31 96 ILE A N 1
ATOM 695 C CA . ILE A 1 96 ? -28.861 -4.177 44.093 1.00 95.31 96 ILE A CA 1
ATOM 696 C C . ILE A 1 96 ? -27.477 -4.626 43.609 1.00 95.31 96 ILE A C 1
ATOM 698 O O . ILE A 1 96 ? -26.970 -4.083 42.629 1.00 95.31 96 ILE A O 1
ATOM 702 N N . ILE A 1 97 ? -26.879 -5.641 44.241 1.00 95.62 97 ILE A N 1
ATOM 703 C CA . ILE A 1 97 ? -25.570 -6.179 43.832 1.00 95.62 97 ILE A CA 1
ATOM 704 C C . ILE A 1 97 ? -25.635 -6.727 42.401 1.00 95.62 97 ILE A C 1
ATOM 706 O O . ILE A 1 97 ? -24.757 -6.428 41.591 1.00 95.62 97 ILE A O 1
ATOM 710 N N . ALA A 1 98 ? -26.691 -7.474 42.064 1.00 94.81 98 ALA A N 1
ATOM 711 C CA . ALA A 1 98 ? -26.897 -7.984 40.711 1.00 94.81 98 ALA A CA 1
ATOM 712 C C . ALA A 1 98 ? -27.055 -6.846 39.685 1.00 94.81 98 ALA A C 1
ATOM 714 O O . ALA A 1 98 ? -26.424 -6.879 38.628 1.00 94.81 98 ALA A O 1
ATOM 715 N N . ALA A 1 99 ? -27.836 -5.808 40.008 1.00 95.19 99 ALA A N 1
ATOM 716 C CA . ALA A 1 99 ? -28.027 -4.647 39.139 1.00 95.19 99 ALA A CA 1
ATOM 717 C C . ALA A 1 99 ? -26.716 -3.881 38.898 1.00 95.19 99 ALA A C 1
ATOM 719 O O . ALA A 1 99 ? -26.398 -3.560 37.750 1.00 95.19 99 ALA A O 1
ATOM 720 N N . ILE A 1 100 ? -25.926 -3.655 39.956 1.00 96.12 100 ILE A N 1
ATOM 721 C CA . ILE A 1 100 ? -24.596 -3.043 39.851 1.00 96.12 100 ILE A CA 1
ATOM 722 C C . ILE A 1 100 ? -23.715 -3.907 38.950 1.00 96.12 100 ILE A C 1
ATOM 724 O O . ILE A 1 100 ? -23.184 -3.386 37.976 1.00 96.12 100 ILE A O 1
ATOM 728 N N . GLY A 1 101 ? -23.630 -5.220 39.195 1.00 95.44 101 GLY A N 1
ATOM 729 C CA . GLY A 1 101 ? -22.824 -6.145 38.392 1.00 95.44 101 GLY A CA 1
ATOM 730 C C . GLY A 1 101 ? -23.164 -6.113 36.898 1.00 95.44 101 GLY A C 1
ATOM 731 O O . GLY A 1 101 ? -22.263 -6.017 36.060 1.00 95.44 101 GLY A O 1
ATOM 732 N N . VAL A 1 102 ? -24.456 -6.107 36.548 1.00 95.94 102 VAL A N 1
ATOM 733 C CA . VAL A 1 102 ? -24.915 -5.967 35.154 1.00 95.94 102 VAL A CA 1
ATOM 734 C C . VAL A 1 102 ? -24.512 -4.611 34.571 1.00 95.94 102 VAL A C 1
ATOM 736 O O . VAL A 1 102 ? -24.075 -4.539 33.420 1.00 95.94 102 VAL A O 1
ATOM 739 N N . GLN A 1 103 ? -24.629 -3.530 35.344 1.00 94.50 103 GLN A N 1
ATOM 740 C CA . GLN A 1 103 ? -24.274 -2.190 34.887 1.00 94.50 103 GLN A CA 1
ATOM 741 C C . GLN A 1 103 ? -22.763 -2.045 34.653 1.00 94.50 103 GLN A C 1
ATOM 743 O O . GLN A 1 103 ? -22.365 -1.488 33.628 1.00 94.50 103 GLN A O 1
ATOM 748 N N . THR A 1 104 ? -21.914 -2.581 35.536 1.00 94.88 104 THR A N 1
ATOM 749 C CA . THR A 1 104 ? -20.454 -2.588 35.347 1.00 94.88 104 THR A CA 1
ATOM 750 C C . THR A 1 104 ? -20.054 -3.457 34.163 1.00 94.88 104 THR A C 1
ATOM 752 O O . THR A 1 104 ? -19.224 -3.038 33.361 1.00 94.88 104 THR A O 1
ATOM 755 N N . HIS A 1 105 ? -20.676 -4.629 33.989 1.00 94.44 105 HIS A N 1
ATOM 756 C CA . HIS A 1 105 ? -20.413 -5.490 32.836 1.00 94.44 105 HIS A CA 1
ATOM 757 C C . HIS A 1 105 ? -20.750 -4.783 31.518 1.00 94.44 105 HIS A C 1
ATOM 759 O O . HIS A 1 105 ? -19.919 -4.740 30.614 1.00 94.44 105 HIS A O 1
ATOM 765 N N . LYS A 1 106 ? -21.930 -4.152 31.422 1.00 95.38 106 LYS A N 1
ATOM 766 C CA . LYS A 1 106 ? -22.320 -3.372 30.235 1.00 95.38 106 LYS A CA 1
ATOM 767 C C . LYS A 1 106 ? -21.344 -2.230 29.948 1.00 95.38 106 LYS A C 1
ATOM 769 O O . LYS A 1 106 ? -20.935 -2.072 28.803 1.00 95.38 106 LYS A O 1
ATOM 774 N N . LYS A 1 107 ? -20.938 -1.469 30.972 1.00 94.31 107 LYS A N 1
ATOM 775 C CA . LYS A 1 107 ? -19.941 -0.393 30.824 1.00 94.31 107 LYS A CA 1
ATOM 776 C C . LYS A 1 107 ? -18.589 -0.925 30.345 1.00 94.31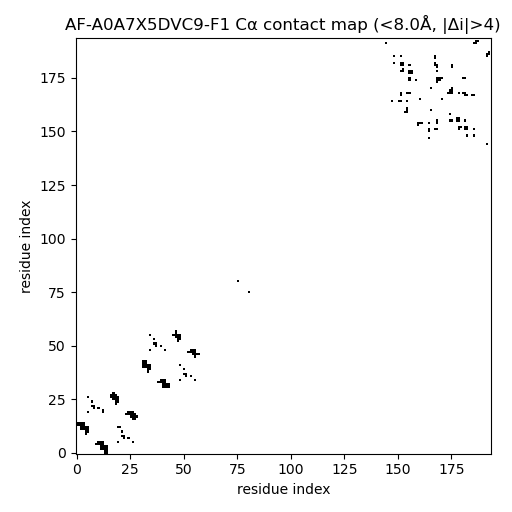 107 LYS A C 1
ATOM 778 O O . LYS A 1 107 ? -18.001 -0.337 29.447 1.00 94.31 107 LYS A O 1
ATOM 783 N N . ASN A 1 108 ? -18.129 -2.051 30.886 1.00 94.81 108 ASN A N 1
ATOM 784 C CA . ASN A 1 108 ? -16.861 -2.665 30.495 1.00 94.81 108 ASN A CA 1
ATOM 785 C C . ASN A 1 108 ? -16.894 -3.197 29.055 1.00 94.81 108 ASN A C 1
ATOM 787 O O . ASN A 1 108 ? -15.924 -3.021 28.326 1.00 94.81 108 ASN A O 1
ATOM 791 N N . VAL A 1 109 ? -18.000 -3.815 28.627 1.00 96.12 109 VAL A N 1
ATOM 792 C CA . VAL A 1 109 ? -18.180 -4.262 27.234 1.00 96.12 109 VAL A CA 1
ATOM 793 C C . VAL A 1 109 ? -18.215 -3.067 26.282 1.00 96.12 109 VAL A C 1
ATOM 795 O O . VAL A 1 109 ? -17.521 -3.084 25.271 1.00 96.12 109 VAL A O 1
ATOM 798 N N . ALA A 1 110 ? -18.950 -2.005 26.625 1.00 95.31 110 ALA A N 1
ATOM 799 C CA . ALA A 1 110 ? -18.998 -0.788 25.816 1.00 95.31 110 ALA A CA 1
ATOM 800 C C . ALA A 1 110 ? -17.621 -0.109 25.707 1.00 95.31 110 ALA A C 1
ATOM 802 O O . ALA A 1 110 ? -17.225 0.299 24.620 1.00 95.31 110 ALA A O 1
ATOM 803 N N . ALA A 1 111 ? -16.865 -0.038 26.808 1.00 96.06 111 ALA A N 1
ATOM 804 C CA . ALA A 1 111 ? -15.512 0.513 26.812 1.00 96.06 111 ALA A CA 1
ATOM 805 C C . ALA A 1 111 ? -14.539 -0.321 25.961 1.00 96.06 111 ALA A C 1
ATOM 807 O O . ALA A 1 111 ? -13.734 0.247 25.228 1.00 96.06 111 ALA A O 1
ATOM 808 N N . LYS A 1 112 ? -14.633 -1.658 26.013 1.00 96.25 112 LYS A N 1
ATOM 809 C CA . LYS A 1 112 ? -13.838 -2.548 25.151 1.00 96.25 112 LYS A CA 1
ATOM 810 C C . LYS A 1 112 ? -14.176 -2.362 23.674 1.00 96.25 112 LYS A C 1
ATOM 812 O O . LYS A 1 112 ? -13.261 -2.167 22.886 1.00 96.25 112 LYS A O 1
ATOM 817 N N . ALA A 1 113 ? -15.461 -2.337 23.324 1.00 96.12 113 ALA A N 1
ATOM 818 C CA . ALA A 1 113 ? -15.900 -2.111 21.949 1.00 96.12 113 ALA A CA 1
ATOM 819 C C . ALA A 1 113 ? -15.438 -0.743 21.414 1.00 96.12 113 ALA A C 1
ATOM 821 O O . ALA A 1 113 ? -14.986 -0.648 20.278 1.00 96.12 113 ALA A O 1
ATOM 822 N N . ALA A 1 114 ? -15.488 0.308 22.241 1.00 95.88 114 ALA A N 1
ATOM 823 C CA . ALA A 1 114 ? -14.977 1.627 21.871 1.00 95.88 114 ALA A CA 1
ATOM 824 C C . ALA A 1 114 ? -13.453 1.623 21.657 1.00 95.88 114 ALA A C 1
ATOM 826 O O . ALA A 1 114 ? -12.972 2.190 20.679 1.00 95.88 114 ALA A O 1
ATOM 827 N N . ALA A 1 115 ? -12.695 0.950 22.530 1.00 96.50 115 ALA A N 1
ATOM 828 C CA . ALA A 1 115 ? -11.246 0.820 22.385 1.00 96.50 115 ALA A CA 1
ATOM 829 C C . ALA A 1 115 ? -10.851 -0.007 21.147 1.00 96.50 115 ALA A C 1
ATOM 831 O O . ALA A 1 115 ? -9.891 0.336 20.462 1.00 96.50 115 ALA A O 1
ATOM 832 N N . GLU A 1 116 ? -11.583 -1.079 20.839 1.00 96.44 116 GLU A N 1
ATOM 833 C CA . GLU A 1 116 ? -11.386 -1.882 19.626 1.00 96.44 116 GLU A CA 1
ATOM 834 C C . GLU A 1 116 ? -11.708 -1.080 18.361 1.00 96.44 116 GLU A C 1
ATOM 836 O O . GLU A 1 116 ? -10.909 -1.083 17.429 1.00 96.44 116 GLU A O 1
ATOM 841 N N . ALA A 1 117 ? -12.814 -0.331 18.350 1.00 94.81 117 ALA A N 1
ATOM 842 C CA . ALA A 1 117 ? -13.164 0.552 17.239 1.00 94.81 117 ALA A CA 1
ATOM 843 C C . ALA A 1 117 ? -12.095 1.633 17.008 1.00 94.81 117 ALA A C 1
ATOM 845 O O . ALA A 1 117 ? -11.723 1.905 15.867 1.00 94.81 117 ALA A O 1
ATOM 846 N N . GLN A 1 118 ? -11.554 2.211 18.085 1.00 95.94 118 GLN A N 1
ATOM 847 C CA . GLN A 1 118 ? -10.458 3.169 17.983 1.00 95.94 118 GLN A CA 1
ATOM 848 C C . GLN A 1 118 ? -9.199 2.520 17.390 1.00 95.94 118 GLN A C 1
ATOM 850 O O . GLN A 1 118 ? -8.656 3.045 16.420 1.00 95.94 118 GLN A O 1
ATOM 855 N N . LYS A 1 119 ? -8.784 1.349 17.892 1.00 96.88 119 LYS A N 1
ATOM 856 C CA . LYS A 1 119 ? -7.637 0.608 17.338 1.00 96.88 119 LYS A CA 1
ATOM 857 C C . LYS A 1 119 ? -7.806 0.295 15.854 1.00 96.88 119 LYS A C 1
ATOM 859 O O . LYS A 1 119 ? -6.874 0.501 15.089 1.00 96.88 119 LYS A O 1
ATOM 864 N N . GLN A 1 120 ? -8.993 -0.148 15.443 1.00 96.56 120 GLN A N 1
ATOM 865 C CA . GLN A 1 120 ? -9.290 -0.412 14.034 1.00 96.56 120 GLN A CA 1
ATOM 866 C C . GLN A 1 120 ? -9.183 0.853 13.178 1.00 96.56 120 GLN A C 1
ATOM 868 O O . GLN A 1 120 ? -8.665 0.799 12.066 1.00 96.56 120 GLN A O 1
ATOM 873 N N . SER A 1 121 ? -9.649 1.998 13.687 1.00 95.25 121 SER A N 1
ATOM 874 C CA . SER A 1 121 ? -9.539 3.269 12.966 1.00 95.25 121 SER A CA 1
ATOM 875 C C . SER A 1 121 ? -8.087 3.736 12.808 1.00 95.25 121 SER A C 1
ATOM 877 O O . SER A 1 121 ? -7.707 4.206 11.735 1.00 95.25 121 SER A O 1
ATOM 8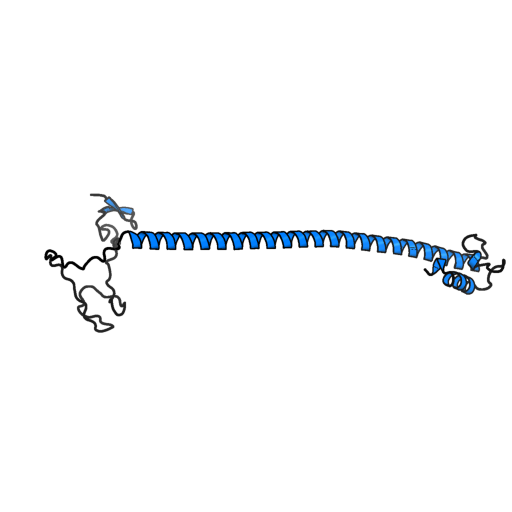79 N N . GLU A 1 122 ? -7.265 3.555 13.845 1.00 96.38 122 GLU A N 1
ATOM 880 C CA . GLU A 1 122 ? -5.835 3.873 13.821 1.00 96.38 122 GLU A CA 1
ATOM 881 C C . GLU A 1 122 ? -5.092 2.949 12.846 1.00 96.38 122 GLU A C 1
ATOM 883 O O . GLU A 1 122 ? -4.370 3.427 11.972 1.00 96.38 122 GLU A O 1
ATOM 888 N N . GLU A 1 123 ? -5.343 1.639 12.926 1.00 97.69 123 GLU A N 1
ATOM 889 C CA . GLU A 1 123 ? -4.759 0.637 12.033 1.00 97.69 123 GLU A CA 1
ATOM 890 C C . GLU A 1 123 ? -5.142 0.886 10.570 1.00 97.69 123 GLU A C 1
ATOM 892 O O . GLU A 1 123 ? -4.282 0.845 9.689 1.00 97.69 123 GLU A O 1
ATOM 897 N N . TYR A 1 124 ? -6.406 1.223 10.297 1.00 97.25 124 TYR A N 1
ATOM 898 C CA . TYR A 1 124 ? -6.841 1.620 8.959 1.00 97.25 124 TYR A CA 1
ATOM 899 C C . TYR A 1 124 ? -6.061 2.838 8.449 1.00 97.25 124 TYR A C 1
ATOM 901 O O . TYR A 1 124 ? -5.590 2.831 7.312 1.00 97.25 124 TYR A O 1
ATOM 909 N N . GLY A 1 125 ? -5.885 3.868 9.284 1.00 97.06 125 GLY A N 1
ATOM 910 C CA . GLY A 1 125 ? -5.111 5.058 8.931 1.00 97.06 125 GLY A CA 1
ATOM 911 C C . GLY A 1 125 ? -3.654 4.733 8.590 1.00 97.06 125 GLY A C 1
ATOM 912 O O . GLY A 1 125 ? -3.135 5.207 7.576 1.00 97.06 125 GLY A O 1
ATOM 913 N N . THR A 1 126 ? -3.007 3.882 9.390 1.00 97.69 126 THR A N 1
ATOM 914 C CA . THR A 1 126 ? -1.641 3.407 9.129 1.00 97.69 126 THR A CA 1
ATOM 915 C C . THR A 1 126 ? -1.559 2.596 7.840 1.00 97.69 126 THR A C 1
ATOM 917 O O . THR A 1 126 ? -0.696 2.871 7.006 1.00 97.69 126 THR A O 1
ATOM 920 N N . ASN A 1 127 ? -2.471 1.645 7.637 1.00 98.12 127 ASN A N 1
ATOM 921 C CA . ASN A 1 127 ? -2.492 0.798 6.445 1.00 98.12 127 ASN A CA 1
ATOM 922 C C . ASN A 1 127 ? -2.746 1.615 5.174 1.00 98.12 127 ASN A C 1
ATOM 924 O O . ASN A 1 127 ? -2.094 1.387 4.158 1.00 98.12 127 ASN A O 1
ATOM 928 N N . LEU A 1 128 ? -3.639 2.607 5.235 1.00 98.25 128 LEU A N 1
ATOM 929 C CA . LEU A 1 128 ? -3.897 3.519 4.124 1.00 98.25 128 LEU A CA 1
ATOM 930 C C . LEU A 1 128 ? -2.653 4.342 3.775 1.00 98.25 128 LEU A C 1
ATOM 932 O O . LEU A 1 128 ? -2.309 4.469 2.600 1.00 98.25 128 LEU A O 1
ATOM 936 N N . ASN A 1 129 ? -1.969 4.890 4.783 1.00 97.75 129 ASN A N 1
ATOM 937 C CA . ASN A 1 129 ? -0.744 5.658 4.572 1.00 97.75 129 ASN A CA 1
ATOM 938 C C . ASN A 1 129 ? 0.361 4.789 3.957 1.00 97.75 129 ASN A C 1
ATOM 940 O O . ASN A 1 129 ? 0.983 5.189 2.975 1.00 97.75 129 ASN A O 1
ATOM 944 N N . MET A 1 130 ? 0.543 3.577 4.485 1.00 98.38 130 MET A N 1
ATOM 945 C CA . MET A 1 130 ? 1.518 2.620 3.976 1.00 98.38 130 MET A CA 1
ATOM 946 C C . MET A 1 130 ? 1.215 2.232 2.527 1.00 98.38 130 MET A C 1
ATOM 948 O O . MET A 1 130 ? 2.113 2.279 1.693 1.00 98.38 130 MET A O 1
ATOM 952 N N . ALA A 1 131 ? -0.046 1.936 2.200 1.00 98.44 131 ALA A N 1
ATOM 953 C CA . ALA A 1 131 ? -0.458 1.636 0.832 1.00 98.44 131 ALA A CA 1
ATOM 954 C C . ALA A 1 131 ? -0.167 2.805 -0.121 1.00 98.44 131 ALA A C 1
ATOM 956 O O . ALA A 1 131 ? 0.434 2.601 -1.176 1.00 98.44 131 ALA A O 1
ATOM 957 N N . ALA A 1 132 ? -0.526 4.033 0.264 1.00 98.44 132 ALA A N 1
ATOM 958 C CA . ALA A 1 132 ? -0.244 5.220 -0.540 1.00 98.44 132 ALA A CA 1
ATOM 959 C C . ALA A 1 132 ? 1.265 5.427 -0.748 1.00 98.44 132 ALA A C 1
ATOM 961 O O . ALA A 1 132 ? 1.704 5.699 -1.865 1.00 98.44 132 ALA A O 1
ATOM 962 N N . TYR A 1 133 ? 2.070 5.251 0.303 1.00 98.31 133 TYR A N 1
ATOM 963 C CA . TYR A 1 133 ? 3.523 5.361 0.216 1.00 98.31 133 TYR A CA 1
ATOM 964 C C . TYR A 1 133 ? 4.128 4.291 -0.700 1.00 98.31 133 TYR A C 1
ATOM 966 O O . TYR A 1 133 ? 4.922 4.623 -1.578 1.00 98.31 133 TYR A O 1
ATOM 974 N N . SER A 1 134 ? 3.717 3.028 -0.563 1.00 98.25 134 SER A N 1
ATOM 975 C CA . SER A 1 134 ? 4.172 1.940 -1.433 1.00 98.25 134 SER A CA 1
ATOM 976 C C . SER A 1 134 ? 3.813 2.185 -2.899 1.00 98.25 134 SER A C 1
ATOM 978 O O . SER A 1 134 ? 4.639 1.938 -3.773 1.00 98.25 134 SER A O 1
ATOM 980 N N . MET A 1 135 ? 2.619 2.721 -3.180 1.00 98.00 135 MET A N 1
ATOM 981 C CA . MET A 1 135 ? 2.222 3.097 -4.541 1.00 98.00 135 MET A CA 1
ATOM 982 C C . MET A 1 135 ? 3.110 4.207 -5.112 1.00 98.00 135 MET A C 1
ATOM 984 O O . MET A 1 135 ? 3.541 4.113 -6.259 1.00 98.00 135 MET A O 1
ATOM 988 N N . LEU A 1 136 ? 3.395 5.247 -4.324 1.00 98.25 136 LEU A N 1
ATOM 989 C CA . LEU A 1 136 ? 4.245 6.359 -4.754 1.00 98.25 136 LEU A CA 1
ATOM 990 C C . LEU A 1 136 ? 5.701 5.924 -4.959 1.00 98.25 136 LEU A C 1
ATOM 992 O O . LEU A 1 136 ? 6.301 6.289 -5.966 1.00 98.25 136 LEU A O 1
ATOM 996 N N . SER A 1 137 ? 6.247 5.118 -4.045 1.00 97.56 137 SER A N 1
ATOM 997 C CA . SER A 1 137 ? 7.594 4.552 -4.179 1.00 97.56 137 SER A CA 1
ATOM 998 C C . SER A 1 137 ? 7.691 3.684 -5.428 1.00 97.56 137 SER A C 1
ATOM 1000 O O . SER A 1 137 ? 8.542 3.933 -6.272 1.00 97.56 137 SER A O 1
ATOM 1002 N N . GLY A 1 138 ? 6.757 2.745 -5.613 1.00 96.69 138 GLY A N 1
ATOM 1003 C CA . GLY A 1 138 ? 6.746 1.880 -6.792 1.00 96.69 138 GLY A CA 1
ATOM 1004 C C . GLY A 1 138 ? 6.597 2.656 -8.104 1.00 96.69 138 GLY A C 1
ATOM 1005 O O . GLY A 1 138 ? 7.214 2.292 -9.102 1.00 96.69 138 GLY A O 1
ATOM 1006 N N . ALA A 1 139 ? 5.830 3.752 -8.116 1.00 97.19 139 ALA A N 1
ATOM 1007 C CA . ALA A 1 139 ? 5.735 4.632 -9.281 1.00 97.19 139 ALA A CA 1
ATOM 1008 C C . ALA A 1 139 ? 7.065 5.350 -9.576 1.00 97.19 139 ALA A C 1
ATOM 1010 O O . ALA A 1 139 ? 7.483 5.405 -10.732 1.00 97.19 139 ALA A O 1
ATOM 1011 N N . SER A 1 140 ? 7.745 5.852 -8.541 1.00 97.38 140 SER A N 1
ATOM 1012 C CA . SER A 1 140 ? 9.073 6.473 -8.657 1.00 97.38 140 SER A CA 1
ATOM 1013 C C . SER A 1 140 ? 10.128 5.483 -9.167 1.00 97.38 140 SER A C 1
ATOM 1015 O O . SER A 1 140 ? 10.942 5.821 -10.034 1.00 97.38 140 SER A O 1
ATOM 1017 N N . ASP A 1 141 ? 10.102 4.249 -8.664 1.00 96.00 141 ASP A N 1
ATOM 1018 C CA . ASP A 1 141 ? 11.006 3.180 -9.092 1.00 96.00 141 ASP A CA 1
ATOM 1019 C C . ASP A 1 141 ? 10.737 2.805 -10.555 1.00 96.00 141 ASP A C 1
ATOM 1021 O O . ASP A 1 141 ? 11.660 2.759 -11.369 1.00 96.00 141 ASP A O 1
ATOM 1025 N N . ALA A 1 142 ? 9.464 2.645 -10.937 1.00 96.06 142 ALA A N 1
ATOM 1026 C CA . ALA A 1 142 ? 9.070 2.368 -12.316 1.00 96.06 142 ALA A CA 1
ATOM 1027 C C . ALA A 1 142 ? 9.494 3.483 -13.287 1.00 96.06 142 ALA A C 1
ATOM 1029 O O . ALA A 1 142 ? 9.987 3.191 -14.379 1.00 96.06 142 ALA A O 1
ATOM 1030 N N . GLU A 1 143 ? 9.349 4.755 -12.901 1.00 97.25 143 GLU A N 1
ATOM 1031 C CA . GLU A 1 143 ? 9.819 5.891 -13.699 1.00 97.25 143 GLU A CA 1
ATOM 1032 C C . GLU A 1 143 ? 11.344 5.866 -13.866 1.00 97.25 143 GLU A C 1
ATOM 1034 O O . GLU A 1 143 ? 11.859 6.050 -14.974 1.00 97.25 143 GLU A O 1
ATOM 1039 N N . THR A 1 144 ? 12.078 5.599 -12.785 1.00 96.44 144 THR A N 1
ATOM 1040 C CA . THR A 1 144 ? 13.544 5.500 -12.804 1.00 96.44 144 THR A CA 1
ATOM 1041 C C . THR A 1 144 ? 14.002 4.372 -13.729 1.00 96.44 144 THR A C 1
ATOM 1043 O O . THR A 1 144 ? 14.837 4.593 -14.614 1.00 96.44 144 THR A O 1
ATOM 1046 N N . CYS A 1 145 ? 13.401 3.188 -13.595 1.00 96.69 145 CYS A N 1
ATOM 1047 C CA . CYS A 1 145 ? 13.691 2.031 -14.434 1.00 96.69 145 CYS A CA 1
ATOM 1048 C C . CYS A 1 145 ? 13.348 2.291 -15.904 1.00 96.69 145 CYS A C 1
ATOM 1050 O O . CYS A 1 145 ? 14.177 2.053 -16.783 1.00 96.69 145 CYS A O 1
ATOM 1052 N N . GLY A 1 146 ? 12.165 2.845 -16.186 1.00 97.38 146 GLY A N 1
ATOM 1053 C CA . GLY A 1 146 ? 11.735 3.183 -17.543 1.00 97.38 146 GLY A CA 1
ATOM 1054 C C . GLY A 1 146 ? 12.664 4.195 -18.216 1.00 97.38 146 GLY A C 1
ATOM 1055 O O . GLY A 1 146 ? 13.033 4.031 -19.382 1.00 97.38 146 GLY A O 1
ATOM 1056 N N . ASN A 1 147 ? 13.118 5.205 -17.471 1.00 98.12 147 ASN A N 1
ATOM 1057 C CA . ASN A 1 147 ? 14.081 6.182 -17.968 1.00 98.12 147 ASN A CA 1
ATOM 1058 C C . ASN A 1 147 ? 15.443 5.558 -18.286 1.00 98.12 147 ASN A C 1
ATOM 1060 O O . ASN A 1 147 ? 16.050 5.943 -19.290 1.00 98.12 147 ASN A O 1
ATOM 1064 N N . LEU A 1 148 ? 15.919 4.607 -17.477 1.00 98.12 148 LEU A N 1
ATOM 1065 C CA . LEU A 1 148 ? 17.168 3.899 -17.747 1.00 98.12 148 LEU A CA 1
ATOM 1066 C C . LEU A 1 148 ? 17.041 2.964 -18.956 1.00 98.12 148 LEU A C 1
ATOM 1068 O O . LEU A 1 148 ? 17.890 3.032 -19.841 1.00 98.12 148 LEU A O 1
ATOM 1072 N N . ILE A 1 149 ? 15.964 2.174 -19.055 1.00 98.44 149 ILE A N 1
ATOM 1073 C CA . ILE A 1 149 ? 15.678 1.322 -20.227 1.00 98.44 149 ILE A CA 1
ATOM 1074 C C . ILE A 1 149 ? 15.691 2.165 -21.504 1.00 98.44 149 ILE A C 1
ATOM 1076 O O . ILE A 1 149 ? 16.388 1.834 -22.464 1.00 98.44 149 ILE A O 1
ATOM 1080 N N . LYS A 1 150 ? 14.966 3.293 -21.499 1.00 98.38 150 LYS A N 1
ATOM 1081 C CA . LYS A 1 150 ? 14.914 4.222 -22.633 1.00 98.38 150 LYS A CA 1
ATOM 1082 C C . LYS A 1 150 ? 16.308 4.718 -23.015 1.00 98.38 150 LYS A C 1
ATOM 1084 O O . LYS A 1 150 ? 16.622 4.780 -24.200 1.00 98.38 150 LYS A O 1
ATOM 1089 N N . GLN A 1 151 ? 17.131 5.093 -22.033 1.00 98.50 151 GLN A N 1
ATOM 1090 C CA . GLN A 1 151 ? 18.492 5.574 -22.280 1.00 98.50 151 GLN A CA 1
ATOM 1091 C C . GLN A 1 151 ? 19.395 4.475 -22.837 1.00 98.50 151 GLN A C 1
ATOM 1093 O O . GLN A 1 151 ? 20.088 4.731 -23.812 1.00 98.50 151 GLN A O 1
ATOM 1098 N N . VAL A 1 152 ? 19.361 3.260 -22.282 1.00 98.50 152 VAL A N 1
ATOM 1099 C CA . VAL A 1 152 ? 20.159 2.124 -22.773 1.00 98.50 152 VAL A CA 1
ATOM 1100 C C . VAL A 1 152 ? 19.791 1.786 -24.214 1.00 98.50 152 VAL A C 1
ATOM 1102 O O . VAL A 1 152 ? 20.675 1.705 -25.064 1.00 98.50 152 VAL A O 1
ATOM 1105 N N . TRP A 1 153 ? 18.493 1.672 -24.507 1.00 98.62 153 TRP A N 1
ATOM 1106 C CA . TRP A 1 153 ? 17.989 1.442 -25.861 1.00 98.62 153 TRP A CA 1
ATOM 1107 C C . TRP A 1 153 ? 18.451 2.532 -26.837 1.00 98.62 153 TRP A C 1
ATOM 1109 O O . TRP A 1 153 ? 19.029 2.243 -27.883 1.00 98.62 153 TRP A O 1
ATOM 1119 N N . TYR A 1 154 ? 18.243 3.798 -26.471 1.00 98.62 154 TYR A N 1
ATOM 1120 C CA . TYR A 1 154 ? 18.588 4.938 -27.314 1.00 98.62 154 TYR A CA 1
ATOM 1121 C C . TYR A 1 154 ? 20.102 5.043 -27.545 1.00 98.62 154 TYR A C 1
ATOM 1123 O O . TYR A 1 154 ? 20.550 5.196 -28.679 1.00 98.62 154 TYR A O 1
ATOM 1131 N N . ASN A 1 155 ? 20.903 4.931 -26.488 1.00 98.56 155 ASN A N 1
ATOM 1132 C CA . ASN A 1 155 ? 22.353 5.082 -26.567 1.00 98.56 155 ASN A CA 1
ATOM 1133 C C . ASN A 1 155 ? 23.019 3.927 -27.321 1.00 98.56 155 ASN A C 1
ATOM 1135 O O . ASN A 1 155 ? 24.014 4.170 -27.999 1.00 98.56 155 ASN A O 1
ATOM 1139 N N . ALA A 1 156 ? 22.462 2.711 -27.253 1.00 98.31 156 ALA A N 1
ATOM 1140 C CA . ALA A 1 156 ? 22.915 1.587 -28.069 1.00 98.31 156 ALA A CA 1
ATOM 1141 C C . ALA A 1 156 ? 22.679 1.836 -29.569 1.00 98.31 156 ALA A C 1
ATOM 1143 O O . ALA A 1 156 ? 23.579 1.607 -30.365 1.00 98.31 156 ALA A O 1
ATOM 1144 N N . ILE A 1 157 ? 21.505 2.356 -29.953 1.00 98.25 157 ILE A N 1
ATOM 1145 C CA . ILE A 1 157 ? 21.161 2.612 -31.366 1.00 98.25 157 ILE A CA 1
ATOM 1146 C C . ILE A 1 157 ? 21.966 3.771 -31.955 1.00 98.25 157 ILE A C 1
ATOM 1148 O O . ILE A 1 157 ? 22.423 3.702 -33.091 1.00 98.25 157 ILE A O 1
ATOM 1152 N N . TYR A 1 158 ? 22.087 4.866 -31.205 1.00 98.12 158 TYR A N 1
ATOM 1153 C CA . TYR A 1 158 ? 22.706 6.098 -31.696 1.00 98.12 158 TYR A CA 1
ATOM 1154 C C . TYR A 1 158 ? 24.181 6.228 -31.314 1.00 98.12 158 TYR A C 1
ATOM 1156 O O . TYR A 1 158 ? 24.746 7.308 -31.482 1.00 98.12 158 TYR A O 1
ATOM 1164 N N . GLU A 1 159 ? 24.779 5.166 -30.770 1.00 97.94 159 GLU A N 1
ATOM 1165 C CA . GLU A 1 159 ? 26.185 5.117 -30.361 1.00 97.94 159 GLU A CA 1
ATOM 1166 C C . GLU A 1 159 ? 26.595 6.325 -29.498 1.00 97.94 159 GLU A C 1
ATOM 1168 O O . GLU A 1 159 ? 27.623 6.981 -29.711 1.00 97.94 159 GLU A O 1
ATOM 1173 N N . LYS A 1 160 ? 25.770 6.640 -28.491 1.00 98.12 160 LYS A N 1
ATOM 1174 C CA . LYS A 1 160 ? 26.015 7.749 -27.560 1.00 98.12 160 LYS A CA 1
ATOM 1175 C C . LYS A 1 160 ? 26.662 7.256 -26.277 1.00 98.12 160 LYS A C 1
ATOM 1177 O O . LYS A 1 160 ? 26.088 6.431 -25.575 1.00 98.12 160 LYS A O 1
ATOM 1182 N N . SER A 1 161 ? 27.832 7.808 -25.962 1.00 97.12 161 SER A N 1
ATOM 1183 C CA . SER A 1 161 ? 28.579 7.407 -24.771 1.00 97.12 161 SER A CA 1
ATOM 1184 C C . SER A 1 161 ? 27.988 8.132 -23.574 1.00 97.12 161 SER A C 1
ATOM 1186 O O . SER A 1 161 ? 27.838 9.355 -23.599 1.00 97.12 161 SER A O 1
ATOM 1188 N N . ASP A 1 162 ? 27.669 7.384 -22.531 1.00 97.69 162 ASP A N 1
ATOM 1189 C CA . ASP A 1 162 ? 27.111 7.904 -21.291 1.00 97.69 162 ASP A CA 1
ATOM 1190 C C . ASP A 1 162 ? 27.543 7.013 -20.126 1.00 97.69 162 ASP A C 1
ATOM 1192 O O . ASP A 1 162 ? 27.369 5.795 -20.152 1.00 97.69 162 ASP A O 1
ATOM 1196 N N . SER A 1 163 ? 28.074 7.621 -19.065 1.00 96.38 163 SER A N 1
ATOM 1197 C CA . SER A 1 163 ? 28.683 6.887 -17.951 1.00 96.38 163 SER A CA 1
ATOM 1198 C C . SER A 1 163 ? 27.721 5.959 -17.204 1.00 96.38 163 SER A C 1
ATOM 1200 O O . SER A 1 163 ? 28.177 5.0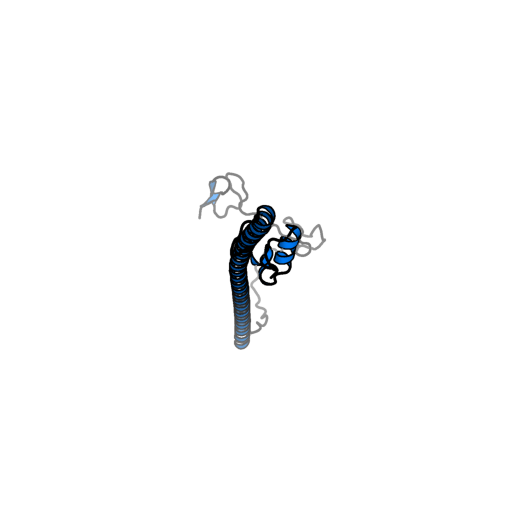11 -16.564 1.00 96.38 163 SER A O 1
ATOM 1202 N N . LYS A 1 164 ? 26.404 6.193 -17.275 1.00 96.25 164 LYS A N 1
ATOM 1203 C CA . LYS A 1 164 ? 25.392 5.340 -16.637 1.00 96.25 164 LYS A CA 1
ATOM 1204 C C . LYS A 1 164 ? 25.018 4.148 -17.508 1.00 96.25 164 LYS A C 1
ATOM 1206 O O . LYS A 1 164 ? 24.681 3.093 -16.973 1.00 96.25 164 LYS A O 1
ATOM 1211 N N . THR A 1 165 ? 25.067 4.306 -18.830 1.00 97.88 165 THR A N 1
ATOM 1212 C CA . THR A 1 165 ? 24.629 3.270 -19.781 1.00 97.88 165 THR A CA 1
ATOM 1213 C C . THR A 1 165 ? 25.764 2.496 -20.444 1.00 97.88 165 THR A C 1
ATOM 1215 O O . THR A 1 165 ? 25.535 1.371 -20.881 1.00 97.88 165 THR A O 1
ATOM 1218 N N . ASP A 1 166 ? 26.990 3.029 -20.450 1.00 98.19 166 ASP A N 1
ATOM 1219 C CA . ASP A 1 166 ? 28.151 2.437 -21.129 1.00 98.19 166 ASP A CA 1
ATOM 1220 C C . ASP A 1 166 ? 28.485 1.030 -20.621 1.00 98.19 166 ASP A C 1
ATOM 1222 O O . ASP A 1 166 ? 28.942 0.191 -21.395 1.00 98.19 166 ASP A O 1
ATOM 1226 N N . LYS A 1 167 ? 28.186 0.713 -19.352 1.00 97.56 167 LYS A N 1
ATOM 1227 C CA . LYS A 1 167 ? 28.339 -0.658 -18.836 1.00 97.56 167 LYS A CA 1
ATOM 1228 C C . LYS A 1 167 ? 27.455 -1.688 -19.555 1.00 97.56 167 LYS A C 1
ATOM 1230 O O . LYS A 1 167 ? 27.807 -2.862 -19.592 1.00 97.56 167 LYS A O 1
ATOM 1235 N N . TYR A 1 168 ? 26.343 -1.252 -20.144 1.00 98.06 168 TYR A N 1
ATOM 1236 C CA . TYR A 1 168 ? 25.399 -2.100 -20.872 1.00 98.06 168 TYR A CA 1
ATOM 1237 C C . TYR A 1 168 ? 25.582 -2.002 -22.384 1.00 98.06 168 TYR A C 1
ATOM 1239 O O . TYR A 1 168 ? 25.484 -3.010 -23.083 1.00 98.06 168 TYR A O 1
ATOM 1247 N N . THR A 1 169 ? 25.856 -0.795 -22.888 1.00 98.31 169 THR A N 1
ATOM 1248 C CA . THR A 1 169 ? 25.986 -0.521 -24.324 1.00 98.31 169 THR A CA 1
ATOM 1249 C C . THR A 1 169 ? 27.395 -0.789 -24.847 1.00 98.31 169 THR A C 1
ATOM 1251 O O . THR A 1 169 ? 27.528 -1.086 -26.028 1.00 98.31 169 THR A O 1
ATOM 1254 N N . LYS A 1 170 ? 28.437 -0.725 -24.000 1.00 97.62 170 LYS A N 1
ATOM 1255 C CA . LYS A 1 170 ? 29.857 -0.905 -24.360 1.00 97.62 170 LYS A CA 1
ATOM 1256 C C . LYS A 1 170 ? 30.629 -1.832 -23.402 1.00 97.62 170 LYS A C 1
ATOM 1258 O O . LYS A 1 170 ? 31.739 -1.489 -22.983 1.00 97.62 170 LYS A O 1
ATOM 1263 N N . PRO A 1 171 ? 30.136 -3.041 -23.076 1.00 96.50 171 PRO A N 1
ATOM 1264 C CA . PRO A 1 171 ? 30.774 -3.910 -22.078 1.00 96.50 171 PRO A CA 1
ATOM 1265 C C . PRO A 1 171 ? 32.215 -4.319 -22.439 1.00 96.50 171 PRO A C 1
ATOM 1267 O O . PRO A 1 171 ? 33.011 -4.637 -21.560 1.00 96.50 171 PRO A O 1
ATOM 1270 N N . LYS A 1 172 ? 32.574 -4.295 -23.731 1.00 95.69 172 LYS A N 1
ATOM 1271 C CA . LYS A 1 172 ? 33.923 -4.602 -24.247 1.00 95.69 172 LYS A CA 1
ATOM 1272 C C . LYS A 1 172 ? 34.698 -3.355 -24.708 1.00 95.69 172 LYS A C 1
ATOM 1274 O O . LYS A 1 172 ? 35.681 -3.482 -25.432 1.00 95.69 172 LYS A O 1
ATOM 1279 N N . GLY A 1 173 ? 34.237 -2.154 -24.347 1.00 95.12 173 GLY A N 1
ATOM 1280 C CA . GLY A 1 173 ? 34.827 -0.869 -24.753 1.00 95.12 173 GLY A CA 1
ATOM 1281 C C . GLY A 1 173 ? 34.313 -0.299 -26.083 1.00 95.12 173 GLY A C 1
ATOM 1282 O O . GLY A 1 173 ? 34.519 0.884 -26.351 1.00 95.12 173 GLY A O 1
ATOM 1283 N N . TYR A 1 174 ? 33.580 -1.089 -26.869 1.00 96.44 174 TYR A N 1
ATOM 1284 C CA . TYR A 1 174 ? 32.919 -0.690 -28.120 1.00 96.44 174 TYR A CA 1
ATOM 1285 C C . TYR A 1 174 ? 31.420 -0.975 -28.033 1.00 96.44 174 TYR A C 1
ATOM 1287 O O . TYR A 1 174 ? 31.032 -1.858 -27.264 1.00 96.44 174 TYR A O 1
ATOM 1295 N N . TYR A 1 175 ? 30.601 -0.244 -28.797 1.00 97.94 175 TYR A N 1
ATOM 1296 C CA . TYR A 1 175 ? 29.147 -0.424 -28.780 1.00 97.94 175 TYR A CA 1
ATOM 1297 C C . TYR A 1 175 ? 28.744 -1.839 -29.197 1.00 97.94 175 TYR A C 1
ATOM 1299 O O . TYR A 1 175 ? 29.382 -2.457 -30.053 1.00 97.94 175 TYR A O 1
ATOM 1307 N N . VAL A 1 176 ? 27.687 -2.354 -28.571 1.00 97.38 176 VAL A N 1
ATOM 1308 C CA . VAL A 1 176 ? 27.008 -3.570 -29.027 1.00 97.38 176 VAL A CA 1
ATOM 1309 C C . VAL A 1 176 ? 26.420 -3.355 -30.422 1.00 97.38 176 VAL A C 1
ATOM 1311 O O . VAL A 1 176 ? 26.011 -2.249 -30.766 1.00 97.38 176 VAL A O 1
ATOM 1314 N N . SER A 1 177 ? 26.364 -4.416 -31.226 1.00 95.44 177 SER A N 1
ATOM 1315 C CA . SER A 1 177 ? 25.813 -4.355 -32.586 1.00 95.44 177 SER A CA 1
ATOM 1316 C C . SER A 1 177 ? 24.284 -4.376 -32.630 1.00 95.44 177 SER A C 1
ATOM 1318 O O . SER A 1 177 ? 23.704 -3.919 -33.610 1.00 95.44 177 SER A O 1
ATOM 1320 N N . ASP A 1 178 ? 23.636 -4.920 -31.596 1.00 96.56 178 ASP A N 1
ATOM 1321 C CA . ASP A 1 178 ? 22.181 -4.952 -31.449 1.00 96.56 178 ASP A CA 1
ATOM 1322 C C . ASP A 1 178 ? 21.786 -4.308 -30.112 1.00 96.56 178 ASP A C 1
ATOM 1324 O O . ASP A 1 178 ? 22.356 -4.606 -29.061 1.00 96.56 178 ASP A O 1
ATOM 1328 N N . PHE A 1 179 ? 20.780 -3.433 -30.132 1.00 96.56 179 PHE A N 1
ATOM 1329 C CA . PHE A 1 179 ? 20.244 -2.834 -28.912 1.00 96.56 179 PHE A CA 1
ATOM 1330 C C . PHE A 1 179 ? 19.628 -3.887 -27.977 1.00 96.56 179 PHE A C 1
ATOM 1332 O O . PHE A 1 179 ? 19.575 -3.661 -26.766 1.00 96.56 179 PHE A O 1
ATOM 1339 N N . ASN A 1 180 ? 19.181 -5.032 -28.509 1.00 98.25 180 ASN A N 1
ATOM 1340 C CA . ASN A 1 180 ? 18.674 -6.134 -27.692 1.00 98.25 180 ASN A CA 1
ATOM 1341 C C . ASN A 1 180 ? 19.757 -6.690 -26.760 1.00 98.25 180 ASN A C 1
ATOM 1343 O O . ASN A 1 180 ? 19.445 -7.003 -25.612 1.00 98.25 180 ASN A O 1
ATOM 1347 N N . ASP A 1 181 ? 21.023 -6.723 -27.193 1.00 98.31 181 ASP A N 1
ATOM 1348 C CA . ASP A 1 181 ? 22.145 -7.144 -26.345 1.00 98.31 181 ASP A CA 1
ATOM 1349 C C . ASP A 1 181 ? 22.344 -6.163 -25.180 1.00 98.31 181 ASP A C 1
ATOM 1351 O O . ASP A 1 181 ? 22.540 -6.572 -24.036 1.00 98.31 181 ASP A O 1
ATOM 1355 N N . ALA A 1 182 ? 22.239 -4.853 -25.438 1.00 98.19 182 ALA A N 1
ATOM 1356 C CA . ALA A 1 182 ? 22.335 -3.839 -24.386 1.00 98.19 182 ALA A CA 1
ATOM 1357 C C . ALA A 1 182 ? 21.187 -3.948 -23.369 1.00 98.19 182 ALA A C 1
ATOM 1359 O O . ALA A 1 182 ? 21.419 -3.839 -22.164 1.00 98.19 182 ALA A O 1
ATOM 1360 N N . LEU A 1 183 ? 19.958 -4.191 -23.833 1.00 98.38 183 LEU A N 1
ATOM 1361 C CA . LEU A 1 183 ? 18.811 -4.417 -22.950 1.00 98.38 183 LEU A CA 1
ATOM 1362 C C . LEU A 1 183 ? 18.955 -5.717 -22.153 1.00 98.38 183 LEU A C 1
ATOM 1364 O O . LEU A 1 183 ? 18.647 -5.738 -20.965 1.00 98.38 183 LEU A O 1
ATOM 1368 N N . GLN A 1 184 ? 19.477 -6.781 -22.763 1.00 98.12 184 GLN A N 1
ATOM 1369 C CA . GLN A 1 184 ? 19.754 -8.030 -22.059 1.00 98.12 184 GLN A CA 1
ATOM 1370 C C . GLN A 1 184 ? 20.821 -7.842 -20.974 1.00 98.12 184 GLN A C 1
ATOM 1372 O O . GLN A 1 184 ? 20.649 -8.352 -19.866 1.00 98.12 184 GLN A O 1
ATOM 1377 N N . ASN A 1 185 ? 21.876 -7.068 -21.251 1.00 97.44 185 ASN A N 1
ATOM 1378 C CA . ASN A 1 185 ? 22.883 -6.703 -20.252 1.00 97.44 185 ASN A CA 1
ATOM 1379 C C . ASN A 1 185 ? 22.259 -5.923 -19.085 1.00 97.44 185 ASN A C 1
ATOM 1381 O O . ASN A 1 185 ? 22.582 -6.204 -17.935 1.00 97.44 185 ASN A O 1
ATOM 1385 N N . LEU A 1 186 ? 21.353 -4.978 -19.369 1.00 97.88 186 LEU A N 1
ATOM 1386 C CA . LEU A 1 186 ? 20.621 -4.230 -18.343 1.00 97.88 186 LEU A CA 1
ATOM 1387 C C . LEU A 1 186 ? 19.751 -5.152 -17.478 1.00 97.88 186 LEU A C 1
ATOM 1389 O O . LEU A 1 186 ? 19.820 -5.086 -16.257 1.00 97.88 186 LEU A O 1
ATOM 1393 N N . PHE A 1 187 ? 18.953 -6.027 -18.091 1.00 97.06 187 PHE A N 1
ATOM 1394 C CA . PHE A 1 187 ? 18.047 -6.920 -17.360 1.00 97.06 187 PHE A CA 1
ATOM 1395 C C . PHE A 1 187 ? 18.758 -8.049 -16.611 1.00 97.06 187 PHE A C 1
ATOM 1397 O O . PHE A 1 187 ? 18.180 -8.621 -15.692 1.00 97.06 187 PHE A O 1
ATOM 1404 N N . SER A 1 188 ? 20.002 -8.352 -16.981 1.00 96.44 188 SER A N 1
ATOM 1405 C CA . SER A 1 188 ? 20.856 -9.304 -16.263 1.00 96.44 188 SER A CA 1
ATOM 1406 C C . SER A 1 188 ? 21.639 -8.656 -15.113 1.00 96.44 188 SER A C 1
ATOM 1408 O O . SER A 1 188 ? 22.329 -9.358 -14.375 1.00 96.44 188 SER A O 1
ATOM 1410 N N . ASP A 1 189 ? 21.582 -7.328 -14.966 1.00 95.81 189 ASP A N 1
ATOM 1411 C CA . ASP A 1 189 ? 22.246 -6.618 -13.878 1.00 95.81 189 ASP A CA 1
ATOM 1412 C C . ASP A 1 189 ? 21.401 -6.696 -12.603 1.00 95.81 189 ASP A C 1
ATOM 1414 O O . ASP A 1 189 ? 20.307 -6.135 -12.523 1.00 95.81 189 ASP A O 1
ATOM 1418 N N . ASN A 1 190 ? 21.953 -7.341 -11.573 1.00 94.06 190 ASN A N 1
ATOM 1419 C CA . ASN A 1 190 ? 21.305 -7.485 -10.270 1.00 94.06 190 ASN A CA 1
ATOM 1420 C C . ASN A 1 190 ? 20.912 -6.138 -9.642 1.00 94.06 190 ASN A C 1
ATOM 1422 O O . ASN A 1 190 ? 19.957 -6.087 -8.877 1.00 94.06 190 ASN A O 1
ATOM 1426 N N . SER A 1 191 ? 21.631 -5.050 -9.943 1.00 90.44 191 SER A N 1
ATOM 1427 C CA . SER A 1 191 ? 21.291 -3.708 -9.449 1.00 90.44 191 SER A CA 1
ATOM 1428 C C . SER A 1 191 ? 20.061 -3.096 -10.123 1.00 90.44 191 SER A C 1
ATOM 1430 O O . SER A 1 191 ? 19.528 -2.115 -9.615 1.00 90.44 191 SER A O 1
ATOM 1432 N N . PHE A 1 192 ? 19.621 -3.655 -11.252 1.00 92.81 192 PHE A N 1
ATOM 1433 C CA . PHE A 1 192 ? 18.414 -3.249 -11.968 1.00 92.81 192 PHE A CA 1
ATOM 1434 C C . PHE A 1 192 ? 17.240 -4.209 -11.732 1.00 92.81 192 PHE A C 1
ATOM 1436 O O . PHE A 1 192 ? 16.090 -3.781 -11.710 1.00 92.81 192 PHE A O 1
ATOM 1443 N N . SER A 1 193 ? 17.516 -5.506 -11.584 1.00 78.81 193 SER A N 1
ATOM 1444 C CA . SER A 1 193 ? 16.493 -6.551 -11.460 1.00 78.81 193 SER A CA 1
ATOM 1445 C C . SER A 1 193 ? 16.011 -6.821 -10.026 1.00 78.81 193 SER A C 1
ATOM 1447 O O . SER A 1 193 ? 15.212 -7.741 -9.846 1.00 78.81 193 SER A O 1
ATOM 1449 N N . SER A 1 194 ? 16.530 -6.099 -9.024 1.00 62.47 194 SER A N 1
ATOM 1450 C CA . SER A 1 194 ? 16.231 -6.303 -7.593 1.00 62.47 194 SER A CA 1
ATOM 1451 C C . SER A 1 194 ? 15.396 -5.181 -6.998 1.00 62.47 194 SER A C 1
ATOM 1453 O O . SER A 1 194 ? 15.608 -4.021 -7.412 1.00 62.47 194 SER A O 1
#

Radius of gyration: 52.4 Å; Cα contacts (8 Å, |Δi|>4): 130; chains: 1; bounding box: 118×45×102 Å

Foldseek 3Di:
DDWDADPPPRDTDDPPDCADPPPRHGPNPDPFDADPPPRHTDDPPDQADPPPRHGDDDPDDDDDDDDDDPPPDPPPDPVNVVVVVVVVVVVVVVVVVVVVVVVVVVVVVVVVVVVVVVVVVVVVVVVVVVVVVVVVVVVVLVVVLVVLLVCLLVCLVVVPDDPSQCVLQPVPPGGDPDSVSSSVSQCPDPVNVD

Sequence (194 aa):
MAMTTCPNCGEQISDKAKKCVHCGAILVPEEKKNCPDCGAELEEGMETCPKCGCPIENIIETEKIPQQVEVTGVKITKKSKKIIAIAAIAVIVAAIIAAIGVQTHKKNVAAKAAAEAQKQSE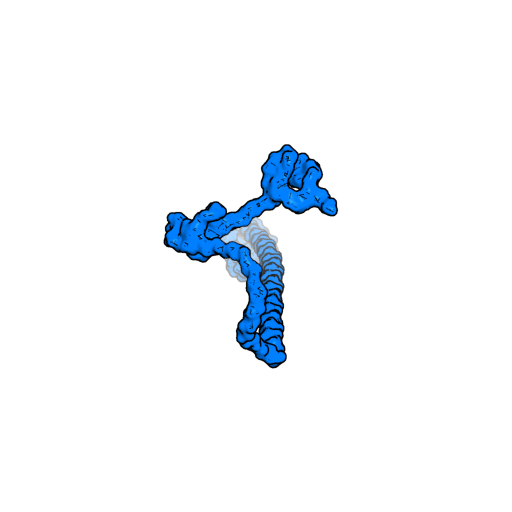EYGTNLNMAAYSMLSGASDAETCGNLIKQVWYNAIYEKSDSKTDKYTKPKGYYVSDFNDALQNLFSDNSFSS

Nearest PDB structures (foldseek):
  2cr8-assembly1_A  TM=5.349E-01  e=1.043E+00  Homo sapiens